Protein AF-A0A377K3W2-F1 (afdb_monomer_lite)

Organism: Escherichia coli (NCBI:txid562)

Sequence (191 aa):
MGRNILDWALRFDAFNKNVLGPTSKIALNAIRDGKPVAELENNGVTNGAAMRISPLGCLLPARDVDSFIDDVALASSPTHKSDLAVAGAVVIAWAISRAIDGESWSAIVDSLPSIARHAQQKRITTFSASLAARLEIALKIVRNADGTESASEQLYQVVGAGTSTIESVPCAIALVETGTNRPEPLRRPVR

Structure (mmCIF, N/CA/C/O backbone):
data_AF-A0A377K3W2-F1
#
_entry.id   AF-A0A377K3W2-F1
#
loop_
_atom_site.group_PDB
_atom_site.id
_atom_site.type_symbol
_atom_site.label_atom_id
_atom_site.label_alt_id
_atom_site.label_comp_id
_atom_site.label_asym_id
_atom_site.label_entity_id
_atom_site.label_seq_id
_atom_site.pdbx_PDB_ins_code
_atom_site.Cartn_x
_atom_site.Cartn_y
_atom_site.Cartn_z
_atom_site.occupancy
_atom_site.B_iso_or_equiv
_atom_site.auth_seq_id
_atom_site.auth_comp_id
_atom_site.auth_asym_id
_atom_site.auth_atom_id
_atom_site.pdbx_PDB_model_num
ATOM 1 N N . MET A 1 1 ? 2.020 -1.367 -18.726 1.00 73.62 1 MET A N 1
ATOM 2 C CA . MET A 1 1 ? 2.146 -0.284 -17.720 1.00 73.62 1 MET A CA 1
ATOM 3 C C . MET A 1 1 ? 3.425 0.548 -17.876 1.00 73.62 1 MET A C 1
ATOM 5 O O . MET A 1 1 ? 3.305 1.756 -18.005 1.00 73.62 1 MET A O 1
ATOM 9 N N . GLY A 1 2 ? 4.627 -0.047 -17.924 1.00 79.12 2 GLY A N 1
ATOM 10 C CA . GLY A 1 2 ? 5.898 0.705 -17.978 1.00 79.12 2 GLY A CA 1
ATOM 11 C C . GLY A 1 2 ? 6.033 1.739 -19.112 1.00 79.12 2 GLY A C 1
ATOM 12 O O . GLY A 1 2 ? 6.411 2.873 -18.840 1.00 79.12 2 GLY A O 1
ATOM 13 N N . ARG A 1 3 ? 5.653 1.389 -20.352 1.00 83.38 3 ARG A N 1
ATOM 14 C CA . ARG A 1 3 ? 5.674 2.323 -21.500 1.00 83.38 3 ARG A CA 1
ATOM 15 C C . ARG A 1 3 ? 4.768 3.541 -21.286 1.00 83.38 3 ARG A C 1
ATOM 17 O O . ARG A 1 3 ? 5.233 4.660 -21.411 1.00 83.38 3 ARG A O 1
ATOM 24 N N . ASN A 1 4 ? 3.537 3.333 -20.818 1.00 85.25 4 ASN A N 1
ATOM 25 C CA . ASN A 1 4 ? 2.611 4.436 -20.528 1.00 85.25 4 ASN A CA 1
ATOM 26 C C . ASN A 1 4 ? 3.149 5.387 -19.439 1.00 85.25 4 ASN A C 1
ATOM 28 O O . ASN A 1 4 ? 2.922 6.593 -19.512 1.00 85.25 4 ASN A O 1
ATOM 32 N N . ILE A 1 5 ? 3.868 4.861 -18.433 1.00 83.56 5 ILE A N 1
ATOM 33 C CA . ILE A 1 5 ? 4.522 5.692 -17.406 1.00 83.56 5 ILE A CA 1
ATOM 34 C C . ILE A 1 5 ? 5.668 6.502 -18.029 1.00 83.56 5 ILE A C 1
ATOM 36 O O . ILE A 1 5 ? 5.804 7.683 -17.717 1.00 83.56 5 ILE A O 1
ATOM 40 N N . LEU A 1 6 ? 6.463 5.900 -18.920 1.00 85.19 6 LEU A N 1
ATOM 41 C CA . LEU A 1 6 ? 7.525 6.600 -19.647 1.00 85.19 6 LEU A CA 1
ATOM 42 C C . LEU A 1 6 ? 6.954 7.713 -20.537 1.00 85.19 6 LEU A C 1
ATOM 44 O O . LEU A 1 6 ? 7.425 8.845 -20.463 1.00 85.19 6 LEU A O 1
ATOM 48 N N . ASP A 1 7 ? 5.899 7.430 -21.298 1.00 88.69 7 ASP A N 1
ATOM 49 C CA . ASP A 1 7 ? 5.250 8.408 -22.180 1.00 88.69 7 ASP A CA 1
ATOM 50 C C . ASP A 1 7 ? 4.670 9.592 -21.396 1.00 88.69 7 ASP A C 1
ATOM 52 O O . ASP A 1 7 ? 4.744 10.744 -21.827 1.00 88.69 7 ASP A O 1
ATOM 56 N N . TRP A 1 8 ? 4.088 9.339 -20.220 1.00 90.00 8 TRP A N 1
ATOM 57 C CA . TRP A 1 8 ? 3.686 10.408 -19.307 1.00 90.00 8 TRP A CA 1
ATOM 58 C C . TRP A 1 8 ? 4.895 11.197 -18.787 1.00 90.00 8 TRP A C 1
ATOM 60 O O . TRP A 1 8 ? 4.875 12.427 -18.832 1.00 90.00 8 TRP A O 1
ATOM 70 N N . ALA A 1 9 ? 5.954 10.514 -18.341 1.00 86.62 9 ALA A N 1
ATOM 71 C CA . ALA A 1 9 ? 7.136 11.154 -17.769 1.00 86.62 9 ALA A CA 1
ATOM 72 C C . ALA A 1 9 ? 7.853 12.070 -18.773 1.00 86.62 9 ALA A C 1
ATOM 74 O O . ALA A 1 9 ? 8.312 13.145 -18.389 1.00 86.62 9 ALA A O 1
ATOM 75 N N . LEU A 1 10 ? 7.909 11.671 -20.047 1.00 88.25 10 LEU A N 1
ATOM 76 C CA . LEU A 1 10 ? 8.461 12.479 -21.135 1.00 88.25 10 LEU A CA 1
ATOM 77 C C . LEU A 1 10 ? 7.582 13.701 -21.430 1.00 88.25 10 LEU A C 1
ATOM 79 O O . LEU A 1 10 ? 8.091 14.815 -21.480 1.00 88.25 10 LEU A O 1
ATOM 83 N N . ARG A 1 11 ? 6.259 13.523 -21.553 1.00 91.69 11 ARG A N 1
ATOM 84 C CA . ARG A 1 11 ? 5.327 14.639 -21.812 1.00 91.69 11 ARG A CA 1
ATOM 85 C C . ARG A 1 11 ? 5.277 15.661 -20.678 1.00 91.69 11 ARG A C 1
ATOM 87 O O . ARG A 1 11 ? 5.119 16.849 -20.934 1.00 91.69 11 ARG A O 1
ATOM 94 N N . PHE A 1 12 ? 5.373 15.207 -19.431 1.00 88.75 12 PHE A N 1
ATOM 95 C CA . PHE A 1 12 ? 5.311 16.077 -18.255 1.00 88.75 12 PHE A CA 1
ATOM 96 C C . PHE A 1 12 ? 6.664 16.713 -17.896 1.00 88.75 12 PHE A C 1
ATOM 98 O O . PHE A 1 12 ? 6.718 17.603 -17.041 1.00 88.75 12 PHE A O 1
ATOM 105 N N . ASP A 1 13 ? 7.746 16.266 -18.536 1.00 87.31 13 ASP A N 1
ATOM 106 C CA . ASP A 1 13 ? 9.126 16.580 -18.163 1.00 87.31 13 ASP A CA 1
ATOM 107 C C . ASP A 1 13 ? 9.443 16.205 -16.698 1.00 87.31 13 ASP A C 1
ATOM 109 O O . ASP A 1 13 ? 10.058 16.940 -15.920 1.00 87.31 13 ASP A O 1
ATOM 113 N N . ALA A 1 14 ? 8.962 15.029 -16.284 1.00 84.50 14 ALA A N 1
ATOM 114 C CA . ALA A 1 14 ? 9.038 14.557 -14.901 1.00 84.50 14 ALA A CA 1
ATOM 115 C C . ALA A 1 14 ? 10.482 14.287 -14.432 1.00 84.50 14 ALA A C 1
ATOM 117 O O . ALA A 1 14 ? 10.751 14.286 -13.226 1.00 84.50 14 ALA A O 1
ATOM 118 N N . PHE A 1 15 ? 11.411 14.058 -15.369 1.00 83.69 15 PHE A N 1
ATOM 119 C CA . PHE A 1 15 ? 12.826 13.823 -15.079 1.00 83.69 15 PHE A CA 1
ATOM 120 C C . PHE A 1 15 ? 13.523 15.089 -14.574 1.00 83.69 15 PHE A C 1
ATOM 122 O O . PHE A 1 15 ? 14.161 15.035 -13.519 1.00 83.69 15 PHE A O 1
ATOM 129 N N . ASN A 1 16 ? 13.356 16.212 -15.278 1.00 82.56 16 ASN A N 1
ATOM 130 C CA . ASN A 1 16 ? 13.990 17.486 -14.930 1.00 82.56 16 ASN A CA 1
ATOM 131 C C . ASN A 1 16 ? 13.319 18.149 -13.725 1.00 82.56 16 ASN A C 1
ATOM 133 O O . ASN A 1 16 ? 13.991 18.733 -12.879 1.00 82.56 16 ASN A O 1
ATOM 137 N N . LYS A 1 17 ? 11.999 17.983 -13.584 1.00 84.12 17 LYS A N 1
ATOM 138 C CA . LYS A 1 17 ? 11.230 18.504 -12.441 1.00 84.12 17 LYS A CA 1
ATOM 139 C C . LYS A 1 17 ? 11.421 17.715 -11.140 1.00 84.12 17 LYS A C 1
ATOM 141 O O . LYS A 1 17 ? 10.769 18.024 -10.150 1.00 84.12 17 LYS A O 1
ATOM 146 N N . ASN A 1 18 ? 12.270 16.681 -11.130 1.00 78.31 18 ASN A N 1
ATOM 147 C CA . ASN A 1 18 ? 12.539 15.828 -9.964 1.00 78.31 18 ASN A CA 1
ATOM 148 C C . ASN A 1 18 ? 11.287 15.217 -9.304 1.00 78.31 18 ASN A C 1
ATOM 150 O O . ASN A 1 18 ? 11.293 14.897 -8.121 1.00 78.31 18 ASN A O 1
ATOM 154 N N . VAL A 1 19 ? 10.235 14.984 -10.091 1.00 79.94 19 VAL A N 1
ATOM 155 C CA . VAL A 1 19 ? 8.989 14.343 -9.631 1.00 79.94 19 VAL A CA 1
ATOM 156 C C . VAL A 1 19 ? 9.198 12.846 -9.399 1.00 79.94 19 VAL A C 1
ATOM 158 O O . VAL A 1 19 ? 8.539 12.218 -8.575 1.00 79.94 19 VAL A O 1
ATOM 161 N N . LEU A 1 20 ? 10.124 12.253 -10.152 1.00 79.06 20 LEU A N 1
ATOM 162 C CA . LEU A 1 20 ? 10.444 10.837 -10.072 1.00 79.06 20 LEU A CA 1
ATOM 163 C C . LEU A 1 20 ? 11.489 10.582 -8.984 1.00 79.06 20 LEU A C 1
ATOM 165 O O . LEU A 1 20 ? 12.601 11.110 -9.047 1.00 79.06 20 LEU A O 1
ATOM 169 N N . GLY A 1 21 ? 11.169 9.692 -8.044 1.00 78.50 21 GLY A N 1
ATOM 170 C CA . GLY A 1 21 ? 12.162 9.151 -7.118 1.00 78.50 21 GLY A CA 1
ATOM 171 C C . GLY A 1 21 ? 13.276 8.369 -7.843 1.00 78.50 21 GLY A C 1
ATOM 172 O O . GLY A 1 21 ? 13.081 7.941 -8.988 1.00 78.50 21 GLY A O 1
ATOM 173 N N . PRO A 1 22 ? 14.432 8.136 -7.190 1.00 75.56 22 PRO A N 1
ATOM 174 C CA . PRO A 1 22 ? 15.598 7.485 -7.798 1.00 75.56 22 PRO A CA 1
ATOM 175 C C . PRO A 1 22 ? 15.278 6.149 -8.484 1.00 75.56 22 PRO A C 1
ATOM 177 O O . PRO A 1 22 ? 15.633 5.948 -9.644 1.00 75.56 22 PRO A O 1
ATOM 180 N N . THR A 1 23 ? 14.516 5.278 -7.815 1.00 72.94 23 THR A N 1
ATOM 181 C CA . THR A 1 23 ? 14.110 3.965 -8.345 1.00 72.94 23 THR A CA 1
ATOM 182 C C . THR A 1 23 ? 13.279 4.092 -9.621 1.00 72.94 23 THR A C 1
ATOM 184 O O . THR A 1 23 ? 13.527 3.399 -10.606 1.00 72.94 23 THR A O 1
ATOM 187 N N . SER A 1 24 ? 12.321 5.023 -9.647 1.00 77.31 24 SER A N 1
ATOM 188 C CA . SER A 1 24 ? 11.486 5.269 -10.826 1.00 77.31 24 SER A CA 1
ATOM 189 C C . SER A 1 24 ? 12.304 5.822 -11.994 1.00 77.31 24 SER A C 1
ATOM 191 O O . SER A 1 24 ? 12.067 5.427 -13.132 1.00 77.31 24 SER A O 1
ATOM 193 N N . LYS A 1 25 ? 13.291 6.692 -11.736 1.00 82.19 25 LYS A N 1
ATOM 194 C CA . LYS A 1 25 ? 14.188 7.208 -12.786 1.00 82.19 25 LYS A CA 1
ATOM 195 C C . LYS A 1 25 ? 15.017 6.088 -13.419 1.00 82.19 25 LYS A C 1
ATOM 197 O O . LYS A 1 25 ? 15.061 5.999 -14.644 1.00 82.19 25 LYS A O 1
ATOM 202 N N . ILE A 1 26 ? 15.628 5.223 -12.604 1.00 80.69 26 ILE A N 1
ATOM 203 C CA . ILE A 1 26 ? 16.417 4.072 -13.082 1.00 80.69 26 ILE A CA 1
ATOM 204 C C . ILE A 1 26 ? 15.542 3.150 -13.937 1.00 80.69 26 ILE A C 1
ATOM 206 O O . ILE A 1 26 ? 15.894 2.834 -15.074 1.00 80.69 26 ILE A O 1
ATOM 210 N N . ALA A 1 27 ? 14.367 2.788 -13.421 1.00 80.81 27 ALA A N 1
ATOM 211 C CA . ALA A 1 27 ? 13.415 1.929 -14.109 1.00 80.81 27 ALA A CA 1
ATOM 212 C C . ALA A 1 27 ? 12.976 2.488 -15.471 1.00 80.81 27 ALA A C 1
ATOM 214 O O . ALA A 1 27 ? 12.976 1.772 -16.472 1.00 80.81 27 ALA A O 1
ATOM 215 N N . LEU A 1 28 ? 12.609 3.770 -15.526 1.00 83.69 28 LEU A N 1
ATOM 216 C CA . LEU A 1 28 ? 12.110 4.393 -16.752 1.00 83.69 28 LEU A CA 1
ATOM 217 C C . LEU A 1 28 ? 13.212 4.609 -17.791 1.00 83.69 28 LEU A C 1
ATOM 219 O O . LEU A 1 28 ? 12.946 4.435 -18.978 1.00 83.69 28 LEU A O 1
ATOM 223 N N . ASN A 1 29 ? 14.442 4.910 -17.366 1.00 83.69 29 ASN A N 1
ATOM 224 C CA . ASN A 1 29 ? 15.592 4.939 -18.271 1.00 83.69 29 ASN A CA 1
ATOM 225 C C . ASN A 1 29 ? 15.846 3.555 -18.879 1.00 83.69 29 ASN A C 1
ATOM 227 O O . ASN A 1 29 ? 16.001 3.440 -20.086 1.00 83.69 29 ASN A O 1
ATOM 231 N N . ALA A 1 30 ? 15.793 2.488 -18.081 1.00 82.88 30 ALA A N 1
ATOM 232 C CA . ALA A 1 30 ? 16.005 1.143 -18.604 1.00 82.88 30 ALA A CA 1
ATOM 233 C C . ALA A 1 30 ? 14.912 0.705 -19.598 1.00 82.88 30 ALA A C 1
ATOM 235 O O . ALA A 1 30 ? 15.215 0.070 -20.606 1.00 82.88 30 ALA A O 1
ATOM 236 N N . ILE A 1 31 ? 13.653 1.092 -19.354 1.00 83.44 31 ILE A N 1
ATOM 237 C CA . ILE A 1 31 ? 12.548 0.879 -20.305 1.00 83.44 31 ILE A CA 1
ATOM 238 C C . ILE A 1 31 ? 12.778 1.674 -21.597 1.00 83.44 31 ILE A C 1
ATOM 240 O O . ILE A 1 31 ? 12.538 1.142 -22.681 1.00 83.44 31 ILE A O 1
ATOM 244 N N . ARG A 1 32 ? 13.244 2.927 -21.494 1.00 83.81 32 ARG A N 1
ATOM 245 C CA . ARG A 1 32 ? 13.599 3.764 -22.653 1.00 83.81 32 ARG A CA 1
ATOM 246 C C . ARG A 1 32 ? 14.698 3.116 -23.491 1.00 83.81 32 ARG A C 1
ATOM 248 O O . ARG A 1 32 ? 14.608 3.127 -24.712 1.00 83.81 32 ARG A O 1
ATOM 255 N N . ASP A 1 33 ? 15.677 2.506 -22.835 1.00 84.88 33 ASP A N 1
ATOM 256 C CA . ASP A 1 33 ? 16.816 1.851 -23.479 1.00 84.88 33 ASP A CA 1
ATOM 257 C C . ASP A 1 33 ? 16.472 0.432 -23.992 1.00 84.88 33 ASP A C 1
ATOM 259 O O . ASP A 1 33 ? 17.348 -0.312 -24.424 1.00 84.88 33 ASP A O 1
ATOM 263 N N . GLY A 1 34 ? 15.193 0.034 -23.943 1.00 81.94 34 GLY A N 1
ATOM 264 C CA . GLY A 1 34 ? 14.700 -1.233 -24.488 1.00 81.94 34 GLY A CA 1
ATOM 265 C C . GLY A 1 34 ? 14.984 -2.466 -23.628 1.00 81.94 34 GLY A C 1
ATOM 266 O O . GLY A 1 34 ? 14.717 -3.580 -24.079 1.00 81.94 34 GLY A O 1
ATOM 267 N N . LYS A 1 35 ? 15.483 -2.304 -22.394 1.00 82.38 35 LYS A N 1
ATOM 268 C CA . LYS A 1 35 ? 15.755 -3.442 -21.505 1.00 82.38 35 LYS A CA 1
ATOM 269 C C . LYS A 1 35 ? 14.452 -4.135 -21.088 1.00 82.38 35 LYS A C 1
ATOM 271 O O . LYS A 1 35 ? 13.504 -3.451 -20.677 1.00 82.38 35 LYS A O 1
ATOM 276 N N . PRO A 1 36 ? 14.384 -5.479 -21.135 1.00 79.00 36 PRO A N 1
ATOM 277 C CA . PRO A 1 36 ? 13.231 -6.213 -20.636 1.00 79.00 36 PRO A CA 1
ATOM 278 C C . PRO A 1 36 ? 12.960 -5.883 -19.167 1.00 79.00 36 PRO A C 1
ATOM 280 O O . PRO A 1 36 ? 13.852 -5.940 -18.324 1.00 79.00 36 PRO A O 1
ATOM 283 N N . VAL A 1 37 ? 11.697 -5.594 -18.830 1.00 73.50 37 VAL A N 1
ATOM 284 C CA . VAL A 1 37 ? 11.296 -5.299 -17.442 1.00 73.50 37 VAL A CA 1
ATOM 285 C C . VAL A 1 37 ? 11.703 -6.429 -16.502 1.00 73.50 37 VAL A C 1
ATOM 287 O O . VAL A 1 37 ? 12.083 -6.149 -15.370 1.00 73.50 37 VAL A O 1
ATOM 290 N N . ALA A 1 38 ? 11.664 -7.684 -16.959 1.00 73.88 38 ALA A N 1
ATOM 291 C CA . ALA A 1 38 ? 12.060 -8.857 -16.185 1.00 73.88 38 ALA A CA 1
ATOM 292 C C . ALA A 1 38 ? 13.492 -8.755 -15.625 1.00 73.88 38 ALA A C 1
ATOM 294 O O . ALA A 1 38 ? 13.699 -9.126 -14.472 1.00 73.88 38 ALA A O 1
ATOM 295 N N . GLU A 1 39 ? 14.417 -8.144 -16.368 1.00 76.25 39 GLU A N 1
ATOM 296 C CA . GLU A 1 39 ? 15.848 -8.046 -16.039 1.00 76.25 39 GLU A CA 1
ATOM 297 C C . GLU A 1 39 ? 16.190 -6.892 -15.083 1.00 76.25 39 GLU A C 1
ATOM 299 O O . GLU A 1 39 ? 17.315 -6.789 -14.606 1.00 76.25 39 GLU A O 1
ATOM 304 N N . LEU A 1 40 ? 15.236 -6.006 -14.780 1.00 73.81 40 LEU A N 1
ATOM 305 C CA . LEU A 1 40 ? 15.493 -4.864 -13.899 1.00 73.81 40 LEU A CA 1
ATOM 306 C C . LEU A 1 40 ? 15.479 -5.275 -12.422 1.00 73.81 40 LEU A C 1
ATOM 308 O O . LEU A 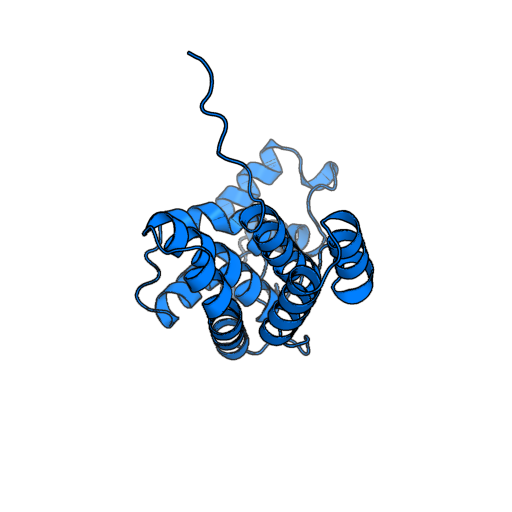1 40 ? 14.456 -5.759 -11.929 1.00 73.81 40 LEU A O 1
ATOM 312 N N . GLU A 1 41 ? 16.547 -4.998 -11.680 1.00 71.81 41 GLU A N 1
ATOM 313 C CA . GLU A 1 41 ? 16.613 -5.198 -10.223 1.00 71.81 41 GLU A CA 1
ATOM 314 C C . GLU A 1 41 ? 15.901 -4.071 -9.450 1.00 71.81 41 GLU A C 1
ATOM 316 O O . GLU A 1 41 ? 16.465 -3.363 -8.621 1.00 71.81 41 GLU A O 1
ATOM 321 N N . ASN A 1 42 ? 14.611 -3.880 -9.731 1.00 78.06 42 ASN A N 1
ATOM 322 C CA . ASN A 1 42 ? 13.801 -2.804 -9.159 1.00 78.06 42 ASN A CA 1
ATOM 323 C C . ASN A 1 42 ? 13.217 -3.169 -7.783 1.00 78.06 42 ASN A C 1
ATOM 325 O O . ASN A 1 42 ? 12.011 -3.060 -7.565 1.00 78.06 42 ASN A O 1
ATOM 329 N N . ASN A 1 43 ? 14.055 -3.578 -6.830 1.00 81.56 43 ASN A N 1
ATOM 330 C CA . ASN A 1 43 ? 13.636 -3.960 -5.471 1.00 81.56 43 ASN A CA 1
ATOM 331 C C . ASN A 1 43 ? 13.407 -2.756 -4.536 1.00 81.56 43 ASN A C 1
ATOM 333 O O . ASN A 1 43 ? 13.622 -2.839 -3.329 1.00 81.56 43 ASN A O 1
ATOM 337 N N . GLY A 1 44 ? 12.945 -1.623 -5.075 1.00 84.44 44 GLY A N 1
ATOM 338 C CA . GLY A 1 44 ? 12.569 -0.470 -4.258 1.00 84.44 44 GLY A CA 1
ATOM 339 C C . GLY A 1 44 ? 11.482 -0.841 -3.248 1.00 84.44 44 GLY A C 1
ATOM 340 O O . GLY A 1 44 ? 10.521 -1.522 -3.601 1.00 84.44 44 GLY A O 1
ATOM 341 N N . VAL A 1 45 ? 11.636 -0.391 -2.002 1.00 92.44 45 VAL A N 1
ATOM 342 C CA . VAL A 1 45 ? 10.700 -0.647 -0.884 1.00 92.44 45 VAL A CA 1
ATOM 343 C C . VAL A 1 45 ? 9.732 0.513 -0.625 1.00 92.44 45 VAL A C 1
ATOM 345 O O . VAL A 1 45 ? 8.878 0.451 0.258 1.00 92.44 45 VAL A O 1
ATOM 348 N N . THR A 1 46 ? 9.848 1.587 -1.403 1.00 93.81 46 THR A N 1
ATOM 349 C CA . THR A 1 46 ? 8.978 2.763 -1.328 1.00 93.81 46 THR A CA 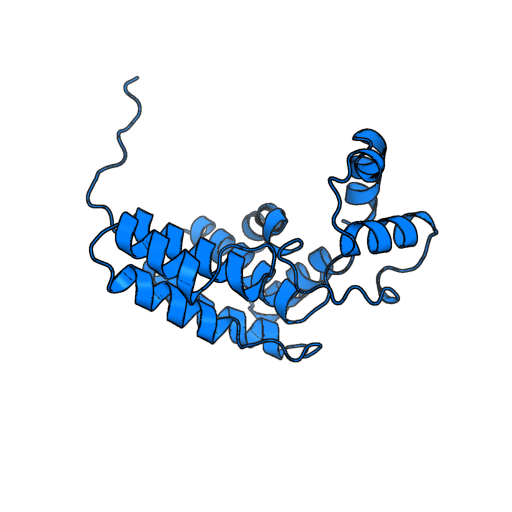1
ATOM 350 C C . THR A 1 46 ? 7.576 2.482 -1.865 1.00 93.81 46 THR A C 1
ATOM 352 O O . THR A 1 46 ? 7.360 1.551 -2.637 1.00 93.81 46 THR A O 1
ATOM 355 N N . ASN A 1 47 ? 6.618 3.324 -1.494 1.00 95.25 47 ASN A N 1
ATOM 356 C CA . ASN A 1 47 ? 5.188 3.159 -1.761 1.00 95.25 47 ASN A CA 1
ATOM 357 C C . ASN A 1 47 ? 4.751 3.450 -3.208 1.00 95.25 47 ASN A C 1
ATOM 359 O O . ASN A 1 47 ? 3.557 3.542 -3.492 1.00 95.25 47 ASN A O 1
ATOM 363 N N . GLY A 1 48 ? 5.697 3.561 -4.146 1.00 92.50 48 GLY A N 1
ATOM 364 C CA . GLY A 1 48 ? 5.421 3.950 -5.528 1.00 92.50 48 GLY A CA 1
ATOM 365 C C . GLY A 1 48 ? 4.545 2.957 -6.299 1.00 92.50 48 GLY A C 1
ATOM 366 O O . GLY A 1 48 ? 3.910 3.343 -7.281 1.00 92.50 48 GLY A O 1
ATOM 367 N N . ALA A 1 49 ? 4.493 1.693 -5.865 1.00 94.75 49 ALA A N 1
ATOM 368 C CA . ALA A 1 49 ? 3.514 0.720 -6.346 1.00 94.75 49 ALA A CA 1
ATOM 369 C C . ALA A 1 49 ? 2.118 0.993 -5.765 1.00 94.75 49 ALA A C 1
ATOM 371 O O . ALA A 1 49 ? 1.162 1.168 -6.520 1.00 94.75 49 ALA A O 1
ATOM 372 N N . ALA A 1 50 ? 2.016 1.097 -4.437 1.00 97.56 50 ALA A N 1
ATOM 373 C CA . ALA A 1 50 ? 0.758 1.297 -3.723 1.00 97.56 50 ALA A CA 1
ATOM 374 C C . ALA A 1 50 ? 0.040 2.596 -4.125 1.00 97.56 50 ALA A C 1
ATOM 376 O O . ALA A 1 50 ? -1.165 2.581 -4.364 1.00 97.56 50 ALA A O 1
ATOM 377 N N . MET A 1 51 ? 0.772 3.701 -4.305 1.00 95.50 51 MET A N 1
ATOM 378 C CA . MET A 1 51 ? 0.184 5.016 -4.611 1.00 95.50 51 MET A CA 1
ATOM 379 C C . MET A 1 51 ? -0.552 5.099 -5.961 1.00 95.50 51 MET A C 1
ATOM 381 O O . MET A 1 51 ? -1.229 6.085 -6.233 1.00 95.50 51 MET A O 1
ATOM 385 N N . ARG A 1 52 ? -0.402 4.095 -6.835 1.00 95.12 52 ARG A N 1
ATOM 386 C CA . ARG A 1 52 ? -0.987 4.078 -8.188 1.00 95.12 52 ARG A CA 1
ATOM 387 C C . ARG A 1 52 ? -1.798 2.821 -8.497 1.00 95.12 52 ARG A C 1
ATOM 389 O O . ARG A 1 52 ? -2.161 2.611 -9.652 1.00 95.12 52 ARG A O 1
ATOM 396 N N . ILE A 1 53 ? -2.023 1.959 -7.506 1.00 97.62 53 ILE A N 1
ATOM 397 C CA . ILE A 1 53 ? -2.634 0.642 -7.724 1.00 97.62 53 ILE A CA 1
ATOM 398 C C . ILE A 1 53 ? -4.167 0.676 -7.720 1.00 97.62 53 ILE A C 1
ATOM 400 O O . ILE A 1 53 ? -4.799 -0.296 -8.125 1.00 97.62 53 ILE A O 1
ATOM 404 N N . SER A 1 54 ? -4.778 1.793 -7.314 1.00 97.06 54 SER A N 1
ATOM 405 C CA . SER A 1 54 ? -6.235 1.901 -7.193 1.00 97.06 54 SER A CA 1
ATOM 406 C C . SER A 1 54 ? -7.023 1.488 -8.444 1.00 97.06 54 SER A C 1
ATOM 408 O O . SER A 1 54 ? -8.014 0.783 -8.264 1.00 97.06 54 SER A O 1
ATOM 410 N N . PRO A 1 55 ? -6.602 1.774 -9.700 1.00 96.94 55 PRO A N 1
ATOM 411 C CA . PRO A 1 55 ? -7.352 1.316 -10.871 1.00 96.94 55 PRO A CA 1
ATOM 412 C C . PRO A 1 55 ? -7.413 -0.210 -10.999 1.00 96.94 55 PRO A C 1
ATOM 414 O O . PRO A 1 55 ? -8.400 -0.735 -11.502 1.00 96.94 55 PRO A O 1
ATOM 417 N N . LEU A 1 56 ? -6.380 -0.927 -10.538 1.00 95.94 56 LEU A N 1
ATOM 418 C CA . LEU A 1 56 ? -6.394 -2.390 -10.508 1.00 95.94 56 LEU A CA 1
ATOM 419 C C . LEU A 1 56 ? -7.356 -2.907 -9.443 1.00 95.94 56 LEU A C 1
ATOM 421 O O . LEU A 1 56 ? -8.103 -3.832 -9.728 1.00 95.94 56 LEU A O 1
ATOM 425 N N . GLY A 1 57 ? -7.392 -2.278 -8.265 1.00 97.06 57 GLY A N 1
ATOM 426 C CA . GLY A 1 57 ? -8.403 -2.585 -7.250 1.00 97.06 57 GLY A CA 1
ATOM 427 C C . GLY A 1 57 ? -9.829 -2.409 -7.777 1.00 97.06 57 GLY A C 1
ATOM 428 O O . GLY A 1 57 ? -10.706 -3.185 -7.426 1.00 97.06 57 GLY A O 1
ATOM 429 N N . CYS A 1 58 ? -10.052 -1.447 -8.680 1.00 97.06 58 CYS A N 1
ATOM 430 C CA . CYS A 1 58 ? -11.356 -1.255 -9.311 1.00 97.06 58 CYS A CA 1
ATOM 431 C C . CYS A 1 58 ? -11.727 -2.293 -10.373 1.00 97.06 58 CYS A C 1
ATOM 433 O O . CYS A 1 58 ? -12.910 -2.491 -10.639 1.00 97.06 58 CYS A O 1
ATOM 435 N N . LEU A 1 59 ? -10.735 -2.895 -11.026 1.00 95.75 59 LEU A N 1
ATOM 436 C CA . LEU A 1 59 ? -10.942 -3.777 -12.174 1.00 95.75 59 LEU A CA 1
ATOM 437 C C . LEU A 1 59 ? -10.884 -5.259 -11.795 1.00 95.75 59 LEU A C 1
ATOM 439 O O . LEU A 1 59 ? -11.604 -6.071 -12.374 1.00 95.75 59 LEU A O 1
ATOM 443 N N . LEU A 1 60 ? -9.989 -5.618 -10.876 1.00 92.88 60 LEU A N 1
ATOM 444 C CA . LEU A 1 60 ? -9.681 -7.002 -10.548 1.00 92.88 60 LEU A CA 1
ATOM 445 C C . LEU A 1 60 ? -10.618 -7.511 -9.446 1.00 92.88 60 LEU A C 1
ATOM 447 O O . LEU A 1 60 ? -10.663 -6.919 -8.364 1.00 92.88 60 LEU A O 1
ATOM 451 N N . PRO A 1 61 ? -11.332 -8.628 -9.666 1.00 90.25 61 PRO A N 1
ATOM 452 C CA . PRO A 1 61 ? -12.110 -9.261 -8.615 1.00 90.25 61 PRO A CA 1
ATOM 453 C C . PRO A 1 61 ? -11.177 -10.020 -7.661 1.00 90.25 61 PRO A C 1
ATOM 455 O O . PRO A 1 61 ? -10.512 -10.976 -8.060 1.00 90.25 61 PRO A O 1
ATOM 458 N N . ALA A 1 62 ? -11.168 -9.661 -6.379 1.00 90.25 62 ALA A N 1
ATOM 459 C CA . ALA A 1 62 ? -10.365 -10.319 -5.341 1.00 90.25 62 ALA A CA 1
ATOM 460 C C . ALA A 1 62 ? -10.941 -11.690 -4.896 1.00 90.25 62 ALA A C 1
ATOM 462 O O . ALA A 1 62 ? -11.169 -11.948 -3.718 1.00 90.25 62 ALA A O 1
ATOM 463 N N . ARG A 1 63 ? -11.259 -12.587 -5.838 1.00 89.75 63 ARG A N 1
ATOM 464 C CA . ARG A 1 63 ? -11.843 -13.918 -5.544 1.00 89.75 63 ARG A CA 1
ATOM 465 C C . ARG A 1 63 ? -10.790 -14.978 -5.235 1.00 89.75 63 ARG A C 1
ATOM 467 O O . ARG A 1 63 ? -11.004 -15.798 -4.352 1.00 89.75 63 ARG A O 1
ATOM 474 N N . ASP A 1 64 ? -9.681 -14.941 -5.966 1.00 95.06 64 ASP A N 1
ATOM 475 C CA . ASP A 1 64 ? -8.533 -15.822 -5.779 1.00 95.06 64 ASP A CA 1
ATOM 476 C C . ASP A 1 64 ? -7.338 -14.987 -5.315 1.00 95.06 64 ASP A C 1
ATOM 478 O O . ASP A 1 64 ? -6.903 -14.072 -6.016 1.00 95.06 64 ASP A O 1
ATOM 482 N N . VAL A 1 65 ? -6.847 -15.267 -4.106 1.00 96.06 65 VAL A N 1
ATOM 483 C CA . VAL A 1 65 ? -5.795 -14.465 -3.463 1.00 96.06 65 VAL A CA 1
ATOM 484 C C . VAL A 1 65 ? -4.504 -14.516 -4.276 1.00 96.06 65 VAL A C 1
ATOM 486 O O . VAL A 1 65 ? -3.870 -13.484 -4.493 1.00 96.06 65 VAL A O 1
ATOM 489 N N . ASP A 1 66 ? -4.126 -15.700 -4.756 1.00 97.19 66 ASP A N 1
ATOM 490 C CA . ASP A 1 66 ? -2.854 -15.897 -5.440 1.00 97.19 66 ASP A CA 1
ATOM 491 C C . ASP A 1 66 ? -2.804 -15.200 -6.798 1.00 97.19 66 ASP A C 1
ATOM 493 O O . ASP A 1 66 ? -1.850 -14.458 -7.050 1.00 97.19 66 ASP A O 1
ATOM 497 N N . SER A 1 67 ? -3.840 -15.370 -7.620 1.00 96.94 67 SER A N 1
ATOM 498 C CA . SER A 1 67 ? -3.951 -14.714 -8.927 1.00 96.94 67 SER A CA 1
ATOM 499 C C . SER A 1 67 ? -4.022 -13.194 -8.781 1.00 96.94 67 SER A C 1
ATOM 501 O O . SER A 1 67 ? -3.358 -12.469 -9.518 1.00 96.94 67 SER A O 1
ATOM 503 N N . PHE A 1 68 ? -4.757 -12.695 -7.780 1.00 97.94 68 PHE A N 1
ATOM 504 C CA . PHE A 1 68 ? -4.840 -11.259 -7.505 1.00 97.94 68 PHE A CA 1
ATOM 505 C C . PHE A 1 68 ? -3.468 -10.664 -7.155 1.00 97.94 68 PHE A C 1
ATOM 507 O O . PHE A 1 68 ? -3.103 -9.589 -7.638 1.00 97.94 68 PHE A O 1
ATOM 514 N N . ILE A 1 69 ? -2.685 -11.369 -6.331 1.00 98.19 69 ILE A N 1
ATOM 515 C CA . ILE A 1 69 ? -1.318 -10.956 -5.995 1.00 98.19 69 ILE A CA 1
ATOM 516 C C . ILE A 1 69 ? -0.432 -10.952 -7.241 1.00 98.19 69 ILE A C 1
ATOM 518 O O . ILE A 1 69 ? 0.332 -10.003 -7.426 1.00 98.19 69 ILE A O 1
ATOM 522 N N . ASP A 1 70 ? -0.543 -11.966 -8.098 1.00 97.06 70 ASP A N 1
ATOM 523 C CA . ASP A 1 70 ? 0.269 -12.077 -9.313 1.00 97.06 70 ASP A CA 1
ATOM 524 C C . ASP A 1 70 ? -0.027 -10.939 -10.304 1.00 97.06 70 ASP A C 1
ATOM 526 O O . ASP A 1 70 ? 0.905 -10.323 -10.833 1.00 97.06 70 ASP A O 1
ATOM 530 N N . ASP A 1 71 ? -1.297 -10.563 -10.472 1.00 97.19 71 ASP A N 1
ATOM 531 C CA . ASP A 1 71 ? -1.703 -9.433 -11.315 1.00 97.19 71 ASP A CA 1
ATOM 532 C C . ASP A 1 71 ? -1.183 -8.087 -10.778 1.00 97.19 71 ASP A C 1
ATOM 534 O O . ASP A 1 71 ? -0.638 -7.258 -11.524 1.00 97.19 71 ASP A O 1
ATOM 538 N N . VAL A 1 72 ? -1.288 -7.863 -9.463 1.00 97.50 72 VAL A N 1
ATOM 539 C CA . VAL A 1 72 ? -0.756 -6.656 -8.808 1.00 97.50 72 VAL A CA 1
ATOM 540 C C . VAL A 1 72 ? 0.773 -6.607 -8.890 1.00 97.50 72 VAL A C 1
ATOM 542 O O . VAL A 1 72 ? 1.351 -5.541 -9.155 1.00 97.50 72 VAL A O 1
ATOM 545 N N . ALA A 1 73 ? 1.448 -7.743 -8.706 1.00 96.19 73 ALA A N 1
ATOM 546 C CA . ALA A 1 73 ? 2.896 -7.860 -8.839 1.00 96.19 73 ALA A CA 1
ATOM 547 C C . ALA A 1 73 ? 3.344 -7.546 -10.272 1.00 96.19 73 ALA A C 1
ATOM 549 O O . ALA A 1 73 ? 4.282 -6.765 -10.471 1.00 96.19 73 ALA A O 1
ATOM 550 N N . LEU A 1 74 ? 2.638 -8.073 -11.277 1.00 93.94 74 LEU A N 1
ATOM 551 C CA . LEU A 1 74 ? 2.912 -7.813 -12.688 1.00 93.94 74 LEU A CA 1
ATOM 552 C C . LEU A 1 74 ? 2.808 -6.318 -13.014 1.00 93.94 74 LEU A C 1
ATOM 554 O O . LEU A 1 74 ? 3.717 -5.756 -13.635 1.00 93.94 74 LEU A O 1
ATOM 558 N N . ALA A 1 75 ? 1.757 -5.646 -12.542 1.00 93.19 75 ALA A N 1
ATOM 559 C CA . ALA A 1 75 ? 1.575 -4.206 -12.735 1.00 93.19 75 ALA A CA 1
ATOM 560 C C . ALA A 1 75 ? 2.628 -3.352 -12.001 1.00 93.19 75 ALA A C 1
ATOM 562 O O . ALA A 1 75 ? 3.048 -2.297 -12.493 1.00 93.19 75 ALA A O 1
ATOM 563 N N . SER A 1 76 ? 3.100 -3.814 -10.844 1.00 92.69 76 SER A N 1
ATOM 564 C CA . SER A 1 76 ? 4.107 -3.122 -10.026 1.00 92.69 76 SER A CA 1
ATOM 565 C C . SER A 1 76 ? 5.536 -3.300 -10.558 1.00 92.69 76 SER A C 1
ATOM 567 O O . SER A 1 76 ? 6.361 -2.374 -10.469 1.00 92.69 76 SER A O 1
ATOM 569 N N . SER A 1 77 ? 5.792 -4.442 -11.208 1.00 88.75 77 SER A N 1
ATOM 570 C CA . SER A 1 77 ? 7.108 -4.917 -11.650 1.00 88.75 77 SER A CA 1
ATOM 571 C C . SER A 1 77 ? 7.966 -3.941 -12.467 1.00 88.75 77 SER A C 1
ATOM 573 O O . SER A 1 77 ? 9.191 -3.999 -12.321 1.00 88.75 77 SER A O 1
ATOM 575 N N . PRO A 1 78 ? 7.418 -2.997 -13.269 1.00 85.00 78 PRO A N 1
ATOM 576 C CA . PRO A 1 78 ? 8.252 -2.043 -13.987 1.00 85.00 78 PRO A CA 1
ATOM 577 C C . PRO A 1 78 ? 9.082 -1.150 -13.073 1.00 85.00 78 PRO A C 1
ATOM 579 O O . PRO A 1 78 ? 10.134 -0.708 -13.501 1.0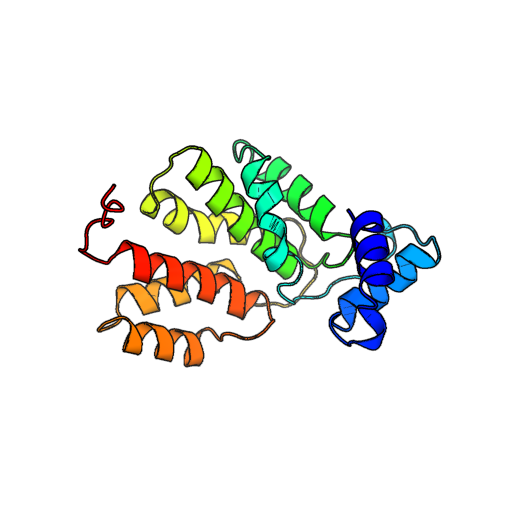0 85.00 78 PRO A O 1
ATOM 582 N N . THR A 1 79 ? 8.649 -0.882 -11.837 1.00 84.12 79 THR A N 1
ATOM 583 C CA . THR A 1 79 ? 9.342 0.070 -10.944 1.00 84.12 79 THR A CA 1
ATOM 584 C C . THR A 1 79 ? 9.576 -0.441 -9.527 1.00 84.12 79 THR A C 1
ATOM 586 O O . THR A 1 79 ? 10.426 0.101 -8.837 1.00 84.12 79 THR A O 1
ATOM 589 N N . HIS A 1 80 ? 8.786 -1.414 -9.071 1.00 91.06 80 HIS A N 1
ATOM 590 C CA . HIS A 1 80 ? 8.779 -1.889 -7.689 1.00 91.06 80 HIS A CA 1
ATOM 591 C C . HIS A 1 80 ? 8.471 -3.391 -7.698 1.00 91.06 80 HIS A C 1
ATOM 593 O O . HIS A 1 80 ? 7.347 -3.797 -7.987 1.00 91.06 80 HIS A O 1
ATOM 599 N N . LYS A 1 81 ? 9.493 -4.204 -7.435 1.00 91.62 81 LYS A N 1
ATOM 600 C CA . LYS A 1 81 ? 9.451 -5.673 -7.443 1.00 91.62 81 LYS A CA 1
ATOM 601 C C . LYS A 1 81 ? 9.659 -6.302 -6.068 1.00 91.62 81 LYS A C 1
ATOM 603 O O . LYS A 1 81 ? 9.522 -7.516 -5.960 1.00 91.62 81 LYS A O 1
ATOM 608 N N . SER A 1 82 ? 10.016 -5.504 -5.06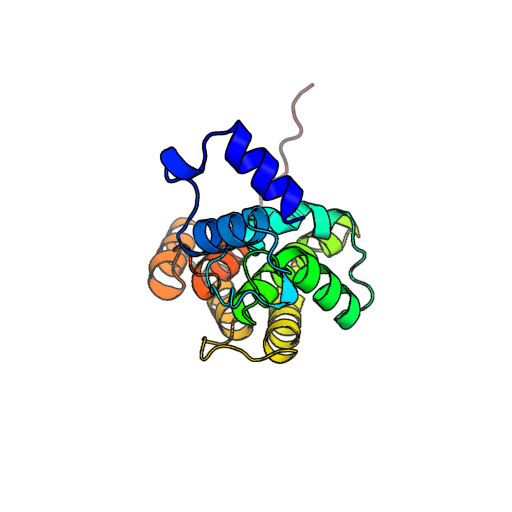0 1.00 94.81 82 SER A N 1
ATOM 609 C CA . SER A 1 82 ? 10.246 -6.034 -3.719 1.00 94.81 82 SER A CA 1
ATOM 610 C C . SER A 1 82 ? 8.964 -6.630 -3.139 1.00 94.81 82 SER A C 1
ATOM 612 O O . SER A 1 82 ? 7.875 -6.094 -3.362 1.00 94.81 82 SER A O 1
ATOM 614 N N . ASP A 1 83 ? 9.113 -7.702 -2.361 1.00 96.75 83 ASP A N 1
ATOM 615 C CA . ASP A 1 83 ? 8.068 -8.279 -1.503 1.00 96.75 83 ASP A CA 1
ATOM 616 C C . ASP A 1 83 ? 7.237 -7.209 -0.798 1.00 96.75 83 ASP A C 1
ATOM 618 O O . ASP A 1 83 ? 6.013 -7.220 -0.869 1.00 96.75 83 ASP A O 1
ATOM 622 N N . LEU A 1 84 ? 7.902 -6.258 -0.146 1.00 97.81 84 LEU A N 1
ATOM 623 C CA . LEU A 1 84 ? 7.266 -5.221 0.640 1.00 97.81 84 LEU A CA 1
ATOM 624 C C . LEU A 1 84 ? 6.433 -4.285 -0.240 1.00 97.81 84 LEU A C 1
ATOM 626 O O . LEU A 1 84 ? 5.284 -4.002 0.096 1.00 97.81 84 LEU A O 1
ATOM 630 N N . ALA A 1 85 ? 6.990 -3.796 -1.352 1.00 96.88 85 ALA A N 1
ATOM 631 C CA . ALA A 1 85 ? 6.272 -2.864 -2.220 1.00 96.88 85 ALA A CA 1
ATOM 632 C C . ALA A 1 85 ? 5.074 -3.532 -2.908 1.00 96.88 85 ALA A C 1
ATOM 634 O O . ALA A 1 85 ? 4.017 -2.909 -3.031 1.00 96.88 85 ALA A O 1
ATOM 635 N N . VAL A 1 86 ? 5.219 -4.797 -3.318 1.00 98.00 86 VAL A N 1
ATOM 636 C CA . VAL A 1 86 ? 4.115 -5.592 -3.874 1.00 98.00 86 VAL A CA 1
ATOM 637 C C . VAL A 1 86 ? 3.056 -5.843 -2.805 1.00 98.00 86 VAL A C 1
ATOM 639 O O . VAL A 1 86 ? 1.890 -5.560 -3.056 1.00 98.00 86 VAL A O 1
ATOM 642 N N . ALA A 1 87 ? 3.434 -6.276 -1.601 1.00 98.50 87 ALA A N 1
ATOM 643 C CA . ALA A 1 87 ? 2.488 -6.504 -0.510 1.00 98.50 87 ALA A CA 1
ATOM 644 C C . ALA A 1 87 ? 1.700 -5.236 -0.152 1.00 98.50 87 ALA A C 1
ATOM 646 O O . ALA A 1 87 ? 0.483 -5.290 0.004 1.00 98.50 87 ALA A O 1
ATOM 647 N N . GLY A 1 88 ? 2.359 -4.074 -0.105 1.00 98.62 88 GLY A N 1
ATOM 648 C CA . GLY A 1 88 ? 1.677 -2.798 0.108 1.00 98.62 88 GLY A CA 1
ATOM 649 C C . GLY A 1 88 ? 0.698 -2.443 -1.009 1.00 98.62 88 GLY A C 1
ATOM 650 O O . GLY A 1 88 ? -0.406 -1.978 -0.736 1.00 98.62 88 GLY A O 1
ATOM 651 N N . ALA A 1 89 ? 1.065 -2.696 -2.268 1.00 98.50 89 ALA A N 1
ATOM 652 C CA . ALA A 1 89 ? 0.158 -2.499 -3.395 1.00 98.50 89 ALA A CA 1
ATOM 653 C C . ALA A 1 89 ? -1.038 -3.462 -3.350 1.00 98.50 89 ALA A C 1
ATOM 655 O O . ALA A 1 89 ? -2.165 -3.042 -3.610 1.00 98.50 89 ALA A O 1
ATOM 656 N N . VAL A 1 90 ? -0.817 -4.720 -2.961 1.00 98.75 90 VAL A N 1
ATOM 657 C CA . VAL A 1 90 ? -1.882 -5.713 -2.784 1.00 98.75 90 VAL A CA 1
ATOM 658 C C . VAL A 1 90 ? -2.851 -5.266 -1.699 1.00 98.75 90 VAL A C 1
ATOM 660 O O . VAL A 1 90 ? -4.047 -5.293 -1.946 1.00 98.75 90 VAL A O 1
ATOM 663 N N . VAL A 1 91 ? -2.371 -4.796 -0.543 1.00 98.75 91 VAL A N 1
ATOM 664 C CA . VAL A 1 91 ? -3.232 -4.308 0.553 1.00 98.75 91 VAL A CA 1
ATOM 665 C C . VAL A 1 91 ? -4.197 -3.226 0.065 1.00 98.75 91 VAL A C 1
ATOM 667 O O . VAL A 1 91 ? -5.400 -3.323 0.299 1.00 98.75 91 VAL A O 1
ATOM 670 N N . ILE A 1 92 ? -3.689 -2.221 -0.655 1.00 98.69 92 ILE A N 1
ATOM 671 C CA . ILE A 1 92 ? -4.518 -1.124 -1.171 1.00 98.69 92 ILE A CA 1
ATOM 672 C C . ILE A 1 92 ? -5.488 -1.617 -2.253 1.00 98.69 92 ILE A C 1
ATOM 674 O O . ILE A 1 92 ? -6.674 -1.296 -2.209 1.00 98.69 92 ILE A O 1
ATOM 678 N N . ALA A 1 93 ? -5.008 -2.404 -3.219 1.00 98.56 93 ALA A N 1
ATOM 679 C CA . ALA A 1 93 ? -5.850 -2.921 -4.296 1.00 98.56 93 ALA A CA 1
ATOM 680 C C . ALA A 1 93 ? -6.953 -3.848 -3.766 1.00 98.56 93 ALA A C 1
ATOM 682 O O . ALA A 1 93 ? -8.095 -3.751 -4.209 1.00 98.56 93 ALA A O 1
ATOM 683 N N . TRP A 1 94 ? -6.620 -4.711 -2.805 1.00 98.56 94 TRP A N 1
ATOM 684 C CA . TRP A 1 94 ? -7.549 -5.634 -2.161 1.00 98.56 94 TRP A CA 1
ATOM 685 C C . TRP A 1 94 ? -8.649 -4.875 -1.425 1.00 98.56 94 TRP A C 1
ATOM 687 O O . TRP A 1 94 ? -9.827 -5.135 -1.660 1.00 98.56 94 TRP A O 1
ATOM 697 N N . ALA A 1 95 ? -8.277 -3.884 -0.607 1.00 98.38 95 ALA A N 1
ATOM 698 C CA . ALA A 1 95 ? -9.240 -3.054 0.112 1.00 98.38 95 ALA A CA 1
ATOM 699 C C . ALA A 1 95 ? -10.238 -2.371 -0.838 1.00 98.38 95 ALA A C 1
ATOM 701 O O . ALA A 1 95 ? -11.440 -2.373 -0.583 1.00 98.38 95 ALA A O 1
ATOM 702 N N . ILE A 1 96 ? -9.752 -1.836 -1.962 1.00 98.44 96 ILE A N 1
ATOM 703 C CA . ILE A 1 96 ? -10.594 -1.184 -2.977 1.00 98.44 96 ILE A CA 1
ATOM 704 C C . ILE A 1 96 ? -11.505 -2.196 -3.683 1.00 98.44 96 ILE A C 1
ATOM 706 O O . ILE A 1 96 ? -12.695 -1.930 -3.835 1.00 98.44 96 ILE A O 1
ATOM 710 N N . SER A 1 97 ? -10.971 -3.353 -4.081 1.00 98.31 97 SER A N 1
ATOM 711 C CA . SER A 1 97 ? -11.737 -4.415 -4.750 1.00 98.31 97 SER A CA 1
ATOM 712 C C . SER A 1 97 ? -12.895 -4.898 -3.879 1.00 98.31 97 SER A C 1
ATOM 714 O O . SER A 1 97 ? -14.042 -4.947 -4.318 1.00 98.31 97 SER A O 1
ATOM 716 N N . ARG A 1 98 ? -12.627 -5.157 -2.596 1.00 97.88 98 ARG A N 1
ATOM 717 C CA . ARG A 1 98 ? -13.652 -5.546 -1.622 1.00 97.88 98 ARG A CA 1
ATOM 718 C C . ARG A 1 98 ? -14.683 -4.459 -1.351 1.00 97.88 98 ARG A C 1
ATOM 720 O O . ARG A 1 98 ? -15.871 -4.761 -1.274 1.00 97.88 98 ARG A O 1
ATOM 727 N N . ALA A 1 99 ? -14.259 -3.199 -1.274 1.00 96.56 99 ALA A N 1
ATOM 728 C CA . ALA A 1 99 ? -15.187 -2.082 -1.125 1.00 96.56 99 ALA A CA 1
ATOM 729 C C . ALA A 1 99 ? -16.133 -1.954 -2.334 1.00 96.56 99 ALA A C 1
ATOM 731 O O . ALA A 1 99 ? -17.315 -1.664 -2.161 1.00 96.56 99 ALA A O 1
ATOM 732 N N . ILE A 1 100 ? -15.641 -2.204 -3.553 1.00 96.81 100 ILE A N 1
ATOM 733 C CA . ILE A 1 100 ? -16.458 -2.202 -4.779 1.00 96.81 100 ILE A CA 1
ATOM 734 C C . ILE A 1 100 ? -17.448 -3.364 -4.808 1.00 96.81 100 ILE A C 1
ATOM 736 O O . ILE A 1 100 ? -18.585 -3.177 -5.240 1.00 96.81 100 ILE A O 1
ATOM 740 N N . ASP A 1 101 ? -17.053 -4.522 -4.283 1.00 95.56 101 ASP A N 1
ATOM 741 C CA . ASP A 1 101 ? -17.947 -5.668 -4.093 1.00 95.56 101 ASP A CA 1
ATOM 742 C C . ASP A 1 101 ? -18.966 -5.458 -2.949 1.00 95.56 101 ASP A C 1
ATOM 744 O O . ASP A 1 101 ? -19.813 -6.318 -2.706 1.00 95.56 101 ASP A O 1
ATOM 748 N N . GLY A 1 102 ? -18.927 -4.309 -2.262 1.00 95.88 102 GLY A N 1
ATOM 749 C CA . GLY A 1 102 ? -19.872 -3.941 -1.206 1.00 95.88 102 GLY A CA 1
ATOM 750 C C . GLY A 1 102 ? -19.568 -4.560 0.159 1.00 95.88 102 GLY A C 1
ATOM 751 O O . GLY A 1 102 ? -20.443 -4.577 1.026 1.00 95.88 102 GLY A O 1
ATOM 752 N N . GLU A 1 103 ? -18.355 -5.074 0.368 1.00 96.81 103 GLU A N 1
ATOM 753 C CA . GLU A 1 103 ? -17.940 -5.611 1.663 1.00 96.81 103 GLU A CA 1
ATOM 754 C C . GLU A 1 103 ? -17.835 -4.498 2.720 1.00 96.81 103 GLU A C 1
ATOM 756 O O . GLU A 1 103 ? -17.460 -3.357 2.431 1.00 96.81 103 GLU A O 1
ATOM 761 N N . SER A 1 104 ? -18.191 -4.816 3.968 1.00 96.56 104 SER A N 1
ATOM 762 C CA . SER A 1 104 ? -18.125 -3.841 5.057 1.00 96.56 104 SER A CA 1
ATOM 763 C C . SER A 1 104 ? -16.674 -3.488 5.378 1.00 96.56 104 SER A C 1
ATOM 765 O O . SER A 1 104 ? -15.794 -4.346 5.356 1.00 96.56 104 SER A O 1
ATOM 767 N N . TRP A 1 105 ? -16.421 -2.231 5.754 1.00 96.50 105 TRP A N 1
ATOM 768 C CA . TRP A 1 105 ? -15.071 -1.796 6.116 1.00 96.50 105 TRP A CA 1
ATOM 769 C C . TRP A 1 105 ? -14.439 -2.664 7.217 1.00 96.50 105 TRP A C 1
ATOM 771 O O . TRP A 1 105 ? -13.268 -3.002 7.105 1.00 96.50 105 TRP A O 1
ATOM 781 N N . SER A 1 106 ? -15.216 -3.096 8.221 1.00 96.38 106 SER A N 1
ATOM 782 C CA . SER A 1 106 ? -14.727 -3.999 9.277 1.00 96.38 106 SER A CA 1
ATOM 783 C C . SER A 1 106 ? -14.201 -5.320 8.710 1.00 96.38 106 SER A C 1
ATOM 785 O O . SER A 1 106 ? -13.102 -5.736 9.055 1.00 96.38 106 SER A O 1
ATOM 787 N N . ALA A 1 107 ? -14.947 -5.964 7.806 1.00 97.25 107 ALA A N 1
ATOM 788 C CA . ALA A 1 107 ? -14.504 -7.213 7.187 1.00 97.25 107 ALA A CA 1
ATOM 789 C C . ALA A 1 107 ? -13.267 -6.997 6.299 1.00 97.25 107 ALA A C 1
ATOM 791 O O . ALA A 1 107 ? -12.325 -7.791 6.341 1.00 97.25 107 ALA A O 1
ATOM 792 N N . ILE A 1 108 ? -13.228 -5.877 5.567 1.00 98.25 108 ILE A N 1
ATOM 793 C CA . ILE A 1 108 ? -12.072 -5.491 4.755 1.00 98.25 108 ILE A CA 1
ATOM 794 C C . ILE A 1 108 ? -10.837 -5.351 5.640 1.00 98.25 108 ILE A C 1
ATOM 796 O O . ILE A 1 108 ? -9.861 -6.070 5.430 1.00 98.25 108 ILE A O 1
ATOM 800 N N . VAL A 1 109 ? -10.878 -4.451 6.626 1.00 97.94 109 VAL A N 1
ATOM 801 C CA . VAL A 1 109 ? -9.714 -4.069 7.434 1.00 97.94 109 VAL A CA 1
ATOM 802 C C . VAL A 1 109 ? -9.175 -5.236 8.260 1.00 97.94 109 VAL A C 1
ATOM 804 O O . VAL A 1 109 ? -7.957 -5.397 8.353 1.00 97.94 109 VAL A O 1
ATOM 807 N N . ASP A 1 110 ? -10.054 -6.103 8.771 1.00 97.31 110 ASP A N 1
ATOM 808 C CA . ASP A 1 110 ? -9.658 -7.281 9.547 1.00 97.31 110 ASP A CA 1
ATOM 809 C C . ASP A 1 110 ? -8.981 -8.357 8.672 1.00 97.31 110 ASP A C 1
ATOM 811 O O . ASP A 1 110 ? -8.159 -9.133 9.165 1.00 97.31 110 ASP A O 1
ATOM 815 N N . SER A 1 111 ? -9.244 -8.380 7.358 1.00 97.94 111 SER A N 1
ATOM 816 C CA . SER A 1 111 ? -8.579 -9.298 6.419 1.00 97.94 111 SER A CA 1
ATOM 817 C C . SER A 1 111 ? -7.170 -8.845 5.998 1.00 97.94 111 SER A C 1
ATOM 819 O O . SER A 1 111 ? -6.317 -9.682 5.672 1.00 97.94 111 SER A O 1
ATOM 821 N N . LEU A 1 112 ? -6.892 -7.533 6.021 1.00 98.62 112 LEU A N 1
ATOM 822 C CA . LEU A 1 112 ? -5.686 -6.949 5.413 1.00 98.62 112 LEU A CA 1
ATOM 823 C C . LEU A 1 112 ? -4.363 -7.488 5.974 1.00 98.62 112 LEU A C 1
ATOM 825 O O . LEU A 1 112 ? -3.469 -7.737 5.162 1.00 98.62 112 LEU A O 1
ATOM 829 N N . PRO A 1 113 ? -4.180 -7.716 7.292 1.00 98.75 113 PRO A N 1
ATOM 830 C CA . PRO A 1 113 ? -2.932 -8.286 7.799 1.00 98.75 113 PRO A CA 1
ATOM 831 C C . PRO A 1 113 ? -2.624 -9.672 7.217 1.00 98.75 113 PRO A C 1
ATOM 833 O O . PRO A 1 113 ? -1.473 -9.964 6.891 1.00 98.75 113 PRO A O 1
ATOM 836 N N . SER A 1 114 ? -3.640 -10.520 7.028 1.00 98.56 114 SER A N 1
ATOM 837 C CA . SER A 1 114 ? -3.454 -11.856 6.450 1.00 98.56 114 SER A CA 1
ATOM 838 C C . SER A 1 114 ? -3.077 -11.769 4.967 1.00 98.56 114 SER A C 1
ATOM 840 O O . SER A 1 114 ? -2.089 -12.367 4.540 1.00 98.56 114 SER A O 1
ATOM 842 N N . ILE A 1 115 ? -3.776 -10.920 4.203 1.00 98.56 115 ILE A N 1
ATOM 843 C CA . ILE A 1 115 ? -3.476 -10.657 2.786 1.00 98.56 115 ILE A CA 1
ATOM 844 C C . ILE A 1 115 ? -2.070 -10.068 2.604 1.00 98.56 115 ILE A C 1
ATOM 846 O O . ILE A 1 115 ? -1.312 -10.522 1.745 1.00 98.56 115 ILE A O 1
ATOM 850 N N . ALA A 1 116 ? -1.682 -9.105 3.444 1.00 98.69 116 ALA A N 1
ATOM 851 C CA . ALA A 1 116 ? -0.346 -8.513 3.439 1.00 98.69 116 ALA A CA 1
ATOM 852 C C . ALA A 1 116 ? 0.742 -9.565 3.678 1.00 98.69 116 ALA A C 1
ATOM 854 O O . ALA A 1 116 ? 1.753 -9.582 2.976 1.00 98.69 116 ALA A O 1
ATOM 855 N N . ARG A 1 117 ? 0.529 -10.456 4.658 1.00 98.62 117 ARG A N 1
ATOM 856 C CA . ARG A 1 117 ? 1.458 -11.544 4.982 1.00 98.62 117 ARG A CA 1
ATOM 857 C C . ARG A 1 117 ? 1.615 -12.499 3.804 1.00 98.62 117 ARG A C 1
ATOM 859 O O . ARG A 1 117 ? 2.749 -12.775 3.420 1.00 98.62 117 ARG A O 1
ATOM 866 N N . HIS A 1 118 ? 0.504 -12.952 3.218 1.00 98.50 118 HIS A N 1
ATOM 867 C CA . HIS A 1 118 ? 0.515 -13.868 2.073 1.00 98.50 118 HIS A CA 1
ATOM 868 C C . HIS A 1 118 ? 1.264 -13.256 0.886 1.00 98.50 118 HIS A C 1
ATOM 870 O O . HIS A 1 118 ? 2.179 -13.872 0.344 1.00 98.50 118 HIS A O 1
ATOM 876 N N . ALA A 1 119 ? 0.960 -12.001 0.545 1.00 98.25 119 ALA A N 1
ATOM 877 C CA . ALA A 1 119 ? 1.626 -11.288 -0.541 1.00 98.25 119 ALA A CA 1
ATOM 878 C C . ALA A 1 119 ? 3.130 -11.091 -0.300 1.00 98.25 119 ALA A C 1
ATOM 880 O O . ALA A 1 119 ? 3.929 -11.312 -1.210 1.00 98.25 119 ALA A O 1
ATOM 881 N N . GLN A 1 120 ? 3.531 -10.716 0.919 1.00 98.19 120 GLN A N 1
ATOM 882 C CA . GLN A 1 120 ? 4.942 -10.504 1.253 1.00 98.19 120 GLN A CA 1
ATOM 883 C C . GLN A 1 120 ? 5.735 -11.823 1.233 1.00 98.19 120 GLN A C 1
ATOM 885 O O . GLN A 1 120 ? 6.874 -11.857 0.771 1.00 98.19 120 GLN A O 1
ATOM 890 N N . GLN A 1 121 ? 5.136 -12.921 1.705 1.00 97.62 121 GLN A N 1
ATOM 891 C CA . GLN A 1 121 ? 5.788 -14.234 1.788 1.00 97.62 121 GLN A CA 1
ATOM 892 C C . GLN A 1 121 ? 5.839 -14.978 0.451 1.00 97.62 121 GLN A C 1
ATOM 894 O O . GLN A 1 121 ? 6.739 -15.794 0.258 1.00 97.62 121 GLN A O 1
ATOM 899 N N . LYS A 1 122 ? 4.936 -14.672 -0.491 1.00 96.25 122 LYS A N 1
ATOM 900 C C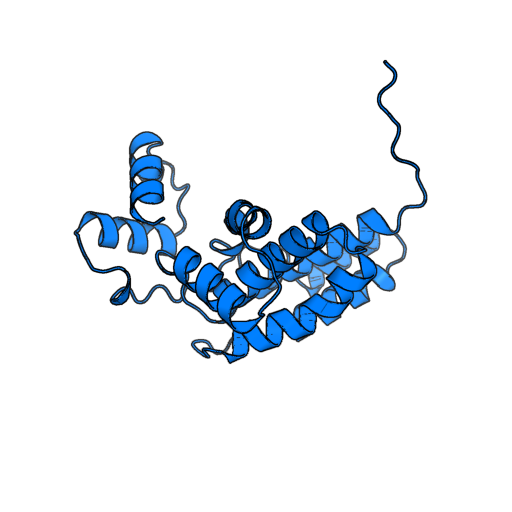A . LYS A 1 122 ? 4.909 -15.302 -1.821 1.00 96.25 122 LYS A CA 1
ATOM 901 C C . LYS A 1 122 ? 6.225 -15.134 -2.589 1.00 96.25 122 LYS A C 1
ATOM 903 O O . LYS A 1 122 ? 6.583 -16.001 -3.384 1.00 96.25 122 LYS A O 1
ATOM 908 N N . ARG A 1 123 ? 6.978 -14.053 -2.342 1.00 90.94 123 ARG A N 1
ATOM 909 C CA . ARG A 1 123 ? 8.312 -13.857 -2.929 1.00 90.94 123 ARG A CA 1
ATOM 910 C C . ARG A 1 123 ? 9.224 -12.995 -2.060 1.00 90.94 123 ARG A C 1
ATOM 912 O O . ARG A 1 123 ? 9.378 -11.812 -2.329 1.00 90.94 123 ARG A O 1
ATOM 919 N N . ILE A 1 124 ? 9.894 -13.601 -1.087 1.00 93.69 124 ILE A N 1
ATOM 920 C CA . ILE A 1 124 ? 10.814 -12.898 -0.182 1.00 93.69 124 ILE A CA 1
ATOM 921 C C . ILE A 1 124 ? 12.043 -12.384 -0.953 1.00 93.69 124 ILE A C 1
ATOM 923 O O . ILE A 1 124 ? 12.769 -13.149 -1.585 1.00 93.69 124 ILE A O 1
ATOM 927 N N . THR A 1 125 ? 12.274 -11.075 -0.900 1.00 94.06 125 THR A N 1
ATOM 928 C CA . THR A 1 125 ? 13.366 -10.370 -1.605 1.00 94.06 125 THR A CA 1
ATOM 929 C C . THR A 1 125 ? 14.067 -9.327 -0.739 1.00 94.06 125 THR A C 1
ATOM 931 O O . THR A 1 125 ? 15.102 -8.801 -1.147 1.00 94.06 125 THR A O 1
ATOM 934 N N . THR A 1 126 ? 13.516 -8.996 0.431 1.00 93.25 126 THR A N 1
ATOM 935 C CA . THR A 1 126 ? 14.088 -8.005 1.346 1.00 93.25 126 THR A CA 1
ATOM 936 C C . THR A 1 126 ? 14.141 -8.529 2.777 1.00 93.25 126 THR A C 1
ATOM 938 O O . THR A 1 126 ? 13.486 -9.504 3.133 1.00 93.25 126 THR A O 1
ATOM 941 N N . PHE A 1 127 ? 14.909 -7.841 3.622 1.00 92.50 127 PHE A N 1
ATOM 942 C CA . PHE A 1 127 ? 14.944 -8.054 5.074 1.00 92.50 127 PHE A CA 1
ATOM 943 C C . PHE A 1 127 ? 13.978 -7.113 5.814 1.00 92.50 127 PHE A C 1
ATOM 945 O O . PHE A 1 127 ? 14.214 -6.749 6.965 1.00 92.50 127 PHE A O 1
ATOM 952 N N . SER A 1 128 ? 12.932 -6.636 5.129 1.00 94.19 128 SER A N 1
ATOM 953 C CA . SER A 1 128 ? 11.978 -5.686 5.700 1.00 94.19 128 SER A CA 1
ATOM 954 C C . SER A 1 128 ? 11.181 -6.296 6.856 1.00 94.19 128 SER A C 1
ATOM 956 O O . SER A 1 128 ? 10.987 -7.509 6.939 1.00 94.19 128 SER A O 1
ATOM 958 N N . ALA A 1 129 ? 10.657 -5.433 7.728 1.00 96.31 129 ALA A N 1
ATOM 959 C CA . ALA A 1 129 ? 9.696 -5.840 8.741 1.00 96.31 129 ALA A CA 1
ATOM 960 C C . ALA A 1 129 ? 8.415 -6.423 8.109 1.00 96.31 129 ALA A C 1
ATOM 962 O O . ALA A 1 129 ? 8.077 -6.170 6.948 1.00 96.31 129 ALA A O 1
ATOM 963 N N . SER A 1 130 ? 7.669 -7.181 8.914 1.00 98.06 130 SER A N 1
ATOM 964 C CA . SER A 1 130 ? 6.353 -7.699 8.535 1.00 98.06 130 SER A CA 1
ATOM 965 C C . SER A 1 130 ? 5.369 -6.550 8.314 1.00 98.06 130 SER A C 1
ATOM 967 O O . SER A 1 130 ? 5.048 -5.809 9.250 1.00 98.06 130 SER A O 1
ATOM 969 N N . LEU A 1 131 ? 4.860 -6.421 7.087 1.00 98.62 131 LEU A N 1
ATOM 970 C CA . LEU A 1 131 ? 3.825 -5.439 6.766 1.00 98.62 131 LEU A CA 1
ATOM 971 C C . LEU A 1 131 ? 2.524 -5.743 7.516 1.00 98.62 131 LEU A C 1
ATOM 973 O O . LEU A 1 131 ? 1.865 -4.828 8.000 1.00 98.62 131 LEU A O 1
ATOM 977 N N . ALA A 1 132 ? 2.198 -7.027 7.678 1.00 98.75 132 ALA A N 1
ATOM 978 C CA . ALA A 1 132 ? 1.049 -7.478 8.454 1.00 98.75 132 ALA A CA 1
ATOM 979 C C . ALA A 1 132 ? 1.110 -6.995 9.911 1.00 98.75 132 ALA A C 1
ATOM 981 O O . ALA A 1 132 ? 0.160 -6.396 10.403 1.00 98.75 132 ALA A O 1
ATOM 982 N N . ALA A 1 133 ? 2.257 -7.173 10.574 1.00 98.69 133 ALA A N 1
ATOM 983 C CA . ALA A 1 133 ? 2.434 -6.720 11.954 1.00 98.69 133 ALA A CA 1
ATOM 984 C C . ALA A 1 133 ? 2.368 -5.187 12.063 1.00 98.69 133 ALA A C 1
ATOM 986 O O . ALA A 1 133 ? 1.850 -4.641 13.032 1.00 98.69 133 ALA A O 1
ATOM 987 N N . ARG A 1 134 ? 2.868 -4.469 11.051 1.00 98.50 134 ARG A N 1
ATOM 988 C CA . ARG A 1 134 ? 2.788 -3.003 10.998 1.00 98.50 134 ARG A CA 1
ATOM 989 C C . ARG A 1 134 ? 1.357 -2.501 10.814 1.00 98.50 134 ARG A C 1
ATOM 991 O O . ARG A 1 134 ? 0.996 -1.522 11.458 1.00 98.50 134 ARG A O 1
ATOM 998 N N . LEU A 1 135 ? 0.544 -3.184 10.004 1.00 98.75 135 LEU A N 1
ATOM 999 C CA . LEU A 1 135 ? -0.899 -2.930 9.907 1.00 98.75 135 LEU A CA 1
ATOM 1000 C C . LEU A 1 135 ? -1.586 -3.145 11.258 1.00 98.75 135 LEU A C 1
ATOM 1002 O O . LEU A 1 135 ? -2.306 -2.265 11.716 1.00 98.75 135 LEU A O 1
ATOM 1006 N N . GLU A 1 136 ? -1.317 -4.268 11.925 1.00 98.62 136 GLU A N 1
ATOM 1007 C CA . GLU A 1 136 ? -1.884 -4.575 13.246 1.00 98.62 136 GLU A CA 1
ATOM 1008 C C . GLU A 1 136 ? -1.524 -3.502 14.289 1.00 98.62 136 GLU A C 1
ATOM 1010 O O . GLU A 1 136 ? -2.394 -3.052 15.035 1.00 98.62 136 GLU A O 1
ATOM 1015 N N . ILE A 1 137 ? -0.268 -3.035 14.310 1.00 98.44 137 ILE A N 1
ATOM 1016 C CA . ILE A 1 137 ? 0.175 -1.939 15.189 1.00 98.44 137 ILE A CA 1
ATOM 1017 C C . ILE A 1 137 ? -0.586 -0.646 14.875 1.00 98.44 137 ILE A C 1
ATOM 1019 O O . ILE A 1 137 ? -1.117 -0.019 15.791 1.00 98.44 137 ILE A O 1
ATOM 1023 N N . ALA A 1 138 ? -0.665 -0.255 13.601 1.00 98.38 138 ALA A N 1
ATOM 1024 C CA . ALA A 1 138 ? -1.336 0.976 13.188 1.00 98.38 138 ALA A CA 1
ATOM 1025 C C . ALA A 1 138 ? -2.834 0.958 13.542 1.00 98.38 138 ALA A C 1
ATOM 1027 O O . ALA A 1 138 ? -3.351 1.922 14.107 1.00 98.38 138 ALA A O 1
ATOM 1028 N N . LEU A 1 139 ? -3.512 -0.167 13.295 1.00 98.31 139 LEU A N 1
ATOM 1029 C CA . LEU A 1 139 ? -4.919 -0.369 13.652 1.00 98.31 139 LEU A CA 1
ATOM 1030 C C . LEU A 1 139 ? -5.133 -0.351 15.167 1.00 98.31 139 LEU A C 1
ATOM 1032 O O . LEU A 1 139 ? -6.086 0.254 15.655 1.00 98.31 139 LEU A O 1
ATOM 1036 N N . LYS A 1 140 ? -4.229 -0.969 15.935 1.00 98.06 140 LYS A N 1
ATOM 1037 C CA . LYS A 1 140 ? -4.288 -0.932 17.398 1.00 98.06 140 LYS A CA 1
ATOM 1038 C C . LYS A 1 140 ? -4.150 0.493 17.931 1.00 98.06 140 LYS A C 1
ATOM 1040 O O . LYS A 1 140 ? -4.872 0.838 18.860 1.00 98.06 140 LYS A O 1
ATOM 1045 N N . ILE A 1 141 ? -3.257 1.305 17.366 1.00 97.56 141 ILE A N 1
ATOM 1046 C CA . ILE A 1 141 ? -3.082 2.707 17.771 1.00 97.56 141 ILE A CA 1
ATOM 1047 C C . ILE A 1 141 ? -4.400 3.463 17.621 1.00 97.56 141 ILE A C 1
ATOM 1049 O O . ILE A 1 141 ? -4.905 4.007 18.596 1.00 97.56 141 ILE A O 1
ATOM 1053 N N . VAL A 1 142 ? -5.003 3.439 16.431 1.00 96.56 142 VAL A N 1
ATOM 1054 C CA . VAL A 1 142 ? -6.208 4.239 16.164 1.00 96.56 142 VAL A CA 1
ATOM 1055 C C . VAL A 1 142 ? -7.440 3.743 16.919 1.00 96.56 142 VAL A C 1
ATOM 1057 O O . VAL A 1 142 ? -8.266 4.556 17.321 1.00 96.56 142 VAL A O 1
ATOM 1060 N N . ARG A 1 143 ? -7.551 2.431 17.171 1.00 95.00 143 ARG A N 1
ATOM 1061 C CA . ARG A 1 143 ? -8.653 1.840 17.951 1.00 95.00 143 ARG A CA 1
ATOM 1062 C C . ARG A 1 143 ? -8.575 2.160 19.450 1.00 95.00 143 ARG A C 1
ATOM 1064 O O . ARG A 1 143 ? -9.588 2.052 20.129 1.00 95.00 143 ARG A O 1
ATOM 1071 N N . ASN A 1 144 ? -7.401 2.538 19.962 1.00 95.94 144 ASN A N 1
ATOM 1072 C CA . ASN A 1 144 ? -7.184 2.877 21.376 1.00 95.94 144 ASN A CA 1
ATOM 1073 C C . ASN A 1 144 ? -6.846 4.362 21.594 1.00 95.94 144 ASN A C 1
ATOM 1075 O O . ASN A 1 144 ? -6.431 4.737 22.687 1.00 95.94 144 ASN A O 1
ATOM 1079 N N . ALA A 1 145 ? -6.952 5.196 20.560 1.00 94.12 145 ALA A N 1
ATOM 1080 C CA . ALA A 1 145 ? -6.594 6.602 20.649 1.00 94.12 145 ALA A CA 1
ATOM 1081 C C . ALA A 1 145 ? -7.748 7.455 21.188 1.00 94.12 145 ALA A C 1
ATOM 1083 O O . ALA A 1 145 ? -8.901 7.303 20.781 1.00 94.12 145 ALA A O 1
ATOM 1084 N N . ASP A 1 146 ? -7.402 8.438 22.016 1.00 91.94 146 ASP A N 1
ATOM 1085 C CA . ASP A 1 146 ? -8.329 9.449 22.524 1.00 91.94 146 ASP A CA 1
ATOM 1086 C C . ASP A 1 146 ? -8.560 10.551 21.475 1.00 91.94 146 ASP A C 1
ATOM 1088 O O . ASP A 1 146 ? -8.078 11.680 21.584 1.00 91.94 146 ASP A O 1
ATOM 1092 N N . GLY A 1 147 ? -9.278 10.202 20.408 1.00 89.12 147 GLY A N 1
ATOM 1093 C CA . GLY A 1 147 ? -9.639 11.116 19.325 1.00 89.12 147 GLY A CA 1
ATOM 1094 C C . GLY A 1 147 ? -8.623 11.200 18.180 1.00 89.12 147 GLY A C 1
ATOM 1095 O O . GLY A 1 147 ? -7.533 10.628 18.209 1.00 89.12 147 GLY A O 1
ATOM 1096 N N . THR A 1 148 ? -9.012 11.913 17.116 1.00 90.12 148 THR A N 1
ATOM 1097 C CA . THR A 1 148 ? -8.281 11.935 15.835 1.00 90.12 148 THR A CA 1
ATOM 1098 C C . THR A 1 148 ? -6.879 12.542 15.943 1.00 90.12 148 THR A C 1
ATOM 1100 O O . THR A 1 148 ? -5.971 12.086 15.253 1.00 90.12 148 THR A O 1
ATOM 1103 N N . GLU A 1 149 ? -6.683 13.550 16.793 1.00 92.25 149 GLU A N 1
ATOM 1104 C CA . GLU A 1 149 ? -5.378 14.200 16.968 1.00 92.25 149 GLU A CA 1
ATOM 1105 C C . GLU A 1 149 ? -4.372 13.254 17.635 1.00 92.25 149 GLU A C 1
ATOM 1107 O O . GLU A 1 149 ? -3.311 12.997 17.071 1.00 92.25 149 GLU A O 1
ATOM 1112 N N . SER A 1 150 ? -4.759 12.634 18.758 1.00 94.31 150 SER A N 1
ATOM 1113 C CA . SER A 1 150 ? -3.956 11.607 19.439 1.00 94.31 150 SER A CA 1
ATOM 1114 C C . SER A 1 150 ? -3.636 10.430 18.512 1.00 94.31 150 SER A C 1
ATOM 1116 O O . SER A 1 150 ? -2.492 9.980 18.447 1.00 94.31 150 SER A O 1
ATOM 1118 N N . ALA A 1 151 ? -4.622 9.972 17.733 1.00 95.50 151 ALA A N 1
ATOM 1119 C CA . ALA A 1 151 ? -4.430 8.919 16.740 1.00 95.50 151 ALA A CA 1
ATOM 1120 C C . ALA A 1 151 ? -3.382 9.308 15.684 1.00 95.50 151 ALA A C 1
ATOM 1122 O O . ALA A 1 151 ? -2.476 8.529 15.392 1.00 95.50 151 ALA A O 1
ATOM 1123 N N . SER A 1 152 ? -3.492 10.518 15.129 1.00 94.88 152 SER A N 1
ATOM 1124 C CA . SER A 1 152 ? -2.605 11.008 14.068 1.00 94.88 152 SER A CA 1
ATOM 1125 C C . SER A 1 152 ? -1.171 11.190 14.563 1.00 94.88 152 SER A C 1
ATOM 1127 O O . SER A 1 152 ? -0.239 10.753 13.888 1.00 94.88 152 SER A O 1
ATOM 1129 N N . GLU A 1 153 ? -0.992 11.764 15.755 1.00 96.50 153 GLU A N 1
ATOM 1130 C CA . GLU A 1 153 ? 0.326 11.934 16.374 1.00 96.50 153 GLU A CA 1
ATOM 1131 C C . GLU A 1 153 ? 0.986 10.574 16.641 1.00 96.50 153 GLU A C 1
ATOM 1133 O O . GLU A 1 153 ? 2.124 10.338 16.237 1.00 96.50 153 GLU A O 1
ATOM 1138 N N . GLN A 1 154 ? 0.260 9.625 17.241 1.00 97.50 154 GLN A N 1
ATOM 1139 C CA . GLN A 1 154 ? 0.808 8.294 17.516 1.00 97.50 154 GLN A CA 1
ATOM 1140 C C . GLN A 1 154 ? 1.146 7.518 16.238 1.00 97.50 154 GLN A C 1
ATOM 1142 O O . GLN A 1 154 ? 2.181 6.849 16.185 1.00 97.50 154 GLN A O 1
ATOM 1147 N N . LEU A 1 155 ? 0.318 7.615 15.191 1.00 97.56 155 LEU A N 1
ATOM 1148 C CA . LEU A 1 155 ? 0.646 7.040 13.885 1.00 97.56 155 LEU A CA 1
ATOM 1149 C C . LEU A 1 155 ? 1.939 7.645 13.330 1.00 97.56 155 LEU A C 1
ATOM 1151 O O . LEU A 1 155 ? 2.818 6.901 12.896 1.00 97.56 155 LEU A O 1
ATOM 1155 N N . TYR A 1 156 ? 2.088 8.969 13.387 1.00 96.88 156 TYR A N 1
ATOM 1156 C CA . TYR A 1 156 ? 3.283 9.648 12.895 1.00 96.88 156 TYR A CA 1
ATOM 1157 C C . TYR A 1 156 ? 4.551 9.207 13.643 1.00 96.88 156 TYR A C 1
ATOM 1159 O O . TYR A 1 156 ? 5.548 8.877 13.002 1.00 96.88 156 TYR A O 1
ATOM 1167 N N . GLN A 1 157 ? 4.500 9.132 14.977 1.00 97.31 157 GLN A N 1
ATOM 1168 C CA . GLN A 1 157 ? 5.665 8.811 15.811 1.00 97.31 157 GLN A CA 1
ATOM 1169 C C . GLN A 1 157 ? 6.037 7.318 15.814 1.00 97.31 157 GLN A C 1
ATOM 1171 O O . GLN A 1 157 ? 7.217 6.978 15.870 1.00 97.31 157 GLN A O 1
ATOM 1176 N N . VAL A 1 158 ? 5.052 6.410 15.783 1.00 97.38 158 VAL A N 1
ATOM 1177 C CA . VAL A 1 158 ? 5.286 4.961 15.967 1.00 97.38 158 VAL A CA 1
ATOM 1178 C C . VAL A 1 158 ? 5.298 4.203 14.642 1.00 97.38 158 VAL A C 1
ATOM 1180 O O . VAL A 1 158 ? 6.130 3.317 14.422 1.00 97.38 158 VAL A O 1
ATOM 1183 N N . VAL A 1 159 ? 4.355 4.517 13.753 1.00 97.69 159 VAL A N 1
ATOM 1184 C CA . VAL A 1 159 ? 4.221 3.831 12.461 1.00 97.69 159 VAL A CA 1
ATOM 1185 C C . VAL A 1 159 ? 5.088 4.510 11.410 1.00 97.69 159 VAL A C 1
ATOM 1187 O O . VAL A 1 159 ? 5.785 3.812 10.675 1.00 97.69 159 VAL A O 1
ATOM 1190 N N . GLY A 1 160 ? 5.072 5.843 11.385 1.00 97.12 160 GLY A N 1
ATOM 1191 C CA . GLY A 1 160 ? 5.700 6.677 10.368 1.00 97.12 160 GLY A CA 1
ATOM 1192 C C . GLY A 1 160 ? 4.726 7.078 9.257 1.00 97.12 160 GLY A C 1
ATOM 1193 O O . GLY A 1 160 ? 3.728 6.409 8.991 1.00 97.12 160 GLY A O 1
ATOM 1194 N N . ALA A 1 161 ? 5.041 8.183 8.580 1.00 94.94 161 ALA A N 1
ATOM 1195 C CA . ALA A 1 161 ? 4.287 8.711 7.438 1.00 94.94 161 ALA A CA 1
ATOM 1196 C C . ALA A 1 161 ? 5.195 9.023 6.229 1.00 94.94 161 ALA A C 1
ATOM 1198 O O . ALA A 1 161 ? 4.861 9.855 5.383 1.00 94.94 161 ALA A O 1
ATOM 1199 N N . GLY A 1 162 ? 6.368 8.386 6.156 1.00 95.50 162 GLY A N 1
ATOM 1200 C CA . GLY A 1 162 ? 7.325 8.574 5.074 1.00 95.50 162 GLY A CA 1
ATOM 1201 C C . GLY A 1 162 ? 6.957 7.823 3.794 1.00 95.50 162 GLY A C 1
ATOM 1202 O O . GLY A 1 162 ? 5.925 7.167 3.672 1.00 95.50 162 GLY A O 1
ATOM 1203 N N . THR A 1 163 ? 7.842 7.895 2.801 1.00 94.25 163 THR A N 1
ATOM 1204 C CA . THR A 1 163 ? 7.638 7.266 1.482 1.00 94.25 163 THR A CA 1
ATOM 1205 C C . THR A 1 163 ? 7.856 5.753 1.483 1.00 94.25 163 THR A C 1
ATOM 1207 O O . THR A 1 163 ? 7.571 5.088 0.485 1.00 94.25 163 THR A O 1
ATOM 1210 N N . SER A 1 164 ? 8.360 5.180 2.578 1.00 96.12 164 SER A N 1
ATOM 1211 C CA . SER A 1 164 ? 8.511 3.734 2.716 1.00 96.12 164 SER A CA 1
ATOM 1212 C C . SER A 1 164 ? 7.142 3.057 2.763 1.00 96.12 164 SER A C 1
ATOM 1214 O O . SER A 1 164 ? 6.219 3.532 3.430 1.00 96.12 164 SER A O 1
ATOM 1216 N N . THR A 1 165 ? 6.991 1.924 2.075 1.00 97.88 165 THR A N 1
ATOM 1217 C CA . THR A 1 165 ? 5.728 1.164 2.084 1.00 97.88 165 THR A CA 1
ATOM 1218 C C . THR A 1 165 ? 5.364 0.694 3.491 1.00 97.88 165 THR A C 1
ATOM 1220 O O . THR A 1 165 ? 4.189 0.691 3.846 1.00 97.88 165 THR A O 1
ATOM 1223 N N . ILE A 1 166 ? 6.370 0.347 4.304 1.00 98.12 166 ILE A N 1
ATOM 1224 C CA . ILE A 1 166 ? 6.183 -0.151 5.675 1.00 98.12 166 ILE A CA 1
ATOM 1225 C C . ILE A 1 166 ? 5.605 0.900 6.634 1.00 98.12 166 ILE A C 1
ATOM 1227 O O . ILE A 1 166 ? 5.096 0.544 7.691 1.00 98.12 166 ILE A O 1
ATOM 1231 N N . GLU A 1 167 ? 5.695 2.176 6.260 1.00 98.25 167 GLU A N 1
ATOM 1232 C CA . GLU A 1 167 ? 5.188 3.315 7.026 1.00 98.25 167 GLU A CA 1
ATOM 1233 C C . GLU A 1 167 ? 3.864 3.795 6.423 1.00 98.25 167 GLU A C 1
ATOM 1235 O O . GLU A 1 167 ? 2.809 3.742 7.053 1.00 98.25 167 GLU A O 1
ATOM 1240 N N . SER A 1 168 ? 3.903 4.192 5.149 1.00 98.25 168 SER A N 1
ATOM 1241 C CA . SER A 1 168 ? 2.775 4.853 4.487 1.00 98.25 168 SER A CA 1
ATOM 1242 C C . SER A 1 168 ? 1.538 3.982 4.304 1.00 98.25 168 SER A C 1
ATOM 1244 O O . SER A 1 168 ? 0.436 4.490 4.491 1.00 98.25 168 SER A O 1
ATOM 1246 N N . VAL A 1 169 ? 1.671 2.700 3.939 1.00 98.62 169 VAL A N 1
ATOM 1247 C CA . VAL A 1 169 ? 0.493 1.844 3.710 1.00 98.62 169 VAL A CA 1
ATOM 1248 C C . VAL A 1 169 ? -0.249 1.561 5.021 1.00 98.62 169 VAL A C 1
ATOM 1250 O O . VAL A 1 169 ? -1.455 1.812 5.063 1.00 98.62 169 VAL A O 1
ATOM 1253 N N . PRO A 1 170 ? 0.417 1.124 6.110 1.00 98.62 170 PRO A N 1
ATOM 1254 C CA . PRO A 1 170 ? -0.246 0.973 7.403 1.00 98.62 170 PRO A CA 1
ATOM 1255 C C . PRO A 1 170 ? -0.856 2.272 7.930 1.00 98.62 170 PRO A C 1
ATOM 1257 O O . PRO A 1 170 ? -1.997 2.259 8.388 1.00 98.62 170 PRO A O 1
ATOM 1260 N N . CYS A 1 171 ? -0.134 3.391 7.815 1.00 98.25 171 CYS A N 1
ATOM 1261 C CA . CYS A 1 171 ? -0.628 4.702 8.231 1.00 98.25 171 CYS A CA 1
ATOM 1262 C C . CYS A 1 171 ? -1.897 5.100 7.459 1.00 98.25 171 CYS A C 1
ATOM 1264 O O . CYS A 1 171 ? -2.901 5.459 8.069 1.00 98.25 171 CYS A O 1
ATOM 1266 N N . ALA A 1 172 ? -1.907 4.947 6.131 1.00 97.81 172 ALA A N 1
ATOM 1267 C CA . ALA A 1 172 ? -3.070 5.263 5.304 1.00 97.81 172 ALA A CA 1
ATOM 1268 C C . ALA A 1 172 ? -4.299 4.408 5.656 1.00 97.81 172 ALA A C 1
ATOM 1270 O O . ALA A 1 172 ? -5.392 4.950 5.801 1.00 97.81 172 ALA A O 1
ATOM 1271 N N . ILE A 1 173 ? -4.130 3.093 5.835 1.00 98.38 173 ILE A N 1
ATOM 1272 C CA . ILE A 1 173 ? -5.225 2.195 6.240 1.00 98.38 173 ILE A CA 1
ATOM 1273 C C . ILE A 1 173 ? -5.779 2.585 7.615 1.00 98.38 173 ILE A C 1
ATOM 1275 O O . ILE A 1 173 ? -6.995 2.670 7.790 1.00 98.38 173 ILE A O 1
ATOM 1279 N N . ALA A 1 174 ? -4.904 2.871 8.578 1.00 97.56 174 ALA A N 1
ATOM 1280 C CA . ALA A 1 174 ? -5.322 3.273 9.916 1.00 97.56 174 ALA A CA 1
ATOM 1281 C C . ALA A 1 174 ? -6.046 4.632 9.922 1.00 97.56 174 ALA A C 1
ATOM 1283 O O . ALA A 1 174 ? -7.006 4.815 10.666 1.00 97.56 174 ALA A O 1
ATOM 1284 N N . LEU A 1 175 ? -5.663 5.573 9.054 1.00 95.56 175 LEU A N 1
ATOM 1285 C CA . LEU A 1 175 ? -6.399 6.830 8.895 1.00 95.56 175 LEU A CA 1
ATOM 1286 C C . LEU A 1 175 ? -7.824 6.604 8.366 1.00 95.56 175 LEU A C 1
ATOM 1288 O O . LEU A 1 175 ? -8.748 7.267 8.838 1.00 95.56 175 LEU A O 1
ATOM 1292 N N . VAL A 1 176 ? -8.042 5.649 7.455 1.00 95.06 176 VAL A N 1
ATOM 1293 C CA . VAL A 1 176 ? -9.405 5.300 7.007 1.00 95.06 176 VAL A CA 1
ATOM 1294 C C . VAL A 1 176 ? -10.246 4.770 8.174 1.00 95.06 176 VAL A C 1
ATOM 1296 O O . VAL A 1 176 ? -11.367 5.241 8.361 1.00 95.06 176 VAL A O 1
ATOM 1299 N N . GLU A 1 177 ? -9.681 3.900 9.017 1.00 94.94 177 GLU A N 1
ATOM 1300 C CA . GLU A 1 177 ? -10.334 3.384 10.235 1.00 94.94 177 GLU A CA 1
ATOM 1301 C C . 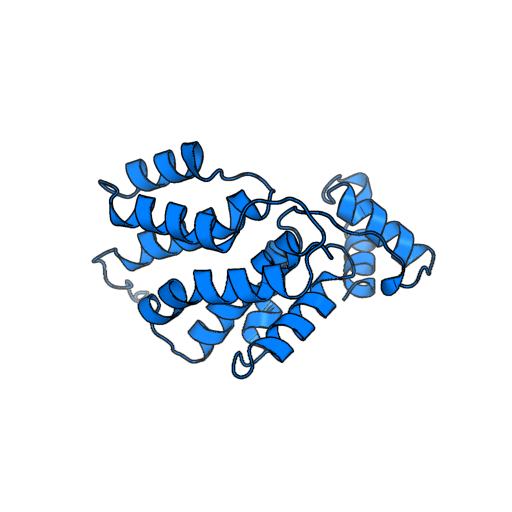GLU A 1 177 ? -10.772 4.517 11.188 1.00 94.94 177 GLU A C 1
ATOM 1303 O O . GLU A 1 177 ? -11.864 4.471 11.760 1.00 94.94 177 GLU A O 1
ATOM 1308 N N . THR A 1 178 ? -9.970 5.583 11.334 1.00 89.06 178 THR A N 1
ATOM 1309 C CA . THR A 1 178 ? -10.380 6.749 12.148 1.00 89.06 178 THR A CA 1
ATOM 1310 C C . THR A 1 178 ? -11.577 7.496 11.557 1.00 89.06 178 THR A C 1
ATOM 1312 O O . THR A 1 178 ? -12.384 8.056 12.301 1.00 89.06 178 THR A O 1
ATOM 1315 N N . GLY A 1 179 ? -11.701 7.520 10.226 1.00 81.31 179 GLY A N 1
ATOM 1316 C CA . GLY A 1 179 ? -12.778 8.206 9.515 1.00 81.31 179 GLY A CA 1
ATOM 1317 C C . GLY A 1 179 ? -14.102 7.446 9.558 1.00 81.31 179 GLY A C 1
ATOM 1318 O O . GLY A 1 179 ? -15.158 8.069 9.647 1.00 81.31 179 GLY A O 1
ATOM 1319 N N . THR A 1 180 ? -14.056 6.112 9.542 1.00 71.38 180 THR A N 1
ATOM 1320 C CA . THR A 1 180 ? -15.245 5.243 9.566 1.00 71.38 180 THR A CA 1
ATOM 1321 C C . THR A 1 180 ? -15.877 5.114 10.948 1.00 71.38 180 THR A C 1
ATOM 1323 O O . THR A 1 180 ? -17.077 4.878 11.042 1.00 71.38 180 THR A O 1
ATOM 1326 N N . ASN A 1 181 ? -15.105 5.319 12.020 1.00 59.03 181 ASN A N 1
ATOM 1327 C CA . ASN A 1 181 ? -15.595 5.291 13.404 1.00 59.03 181 ASN A CA 1
ATOM 1328 C C . ASN A 1 181 ? -16.223 6.621 13.869 1.00 59.03 181 ASN A C 1
ATOM 1330 O O . ASN A 1 181 ? -16.517 6.789 15.054 1.00 59.03 181 ASN A O 1
ATOM 1334 N N . ARG A 1 182 ? -16.449 7.584 12.963 1.00 54.41 182 ARG A N 1
ATOM 1335 C CA . ARG A 1 182 ? -17.151 8.831 13.292 1.00 54.41 182 ARG A CA 1
ATOM 1336 C C . ARG A 1 182 ? -18.671 8.629 13.296 1.00 54.41 182 ARG A C 1
ATOM 1338 O O . ARG A 1 182 ? -19.231 8.267 12.262 1.00 54.41 182 ARG A O 1
ATOM 1345 N N . PRO A 1 183 ? -19.375 8.960 14.391 1.00 40.81 183 PRO A N 1
ATOM 1346 C CA . PRO A 1 183 ? -20.822 9.101 14.372 1.00 40.81 183 PRO A CA 1
ATOM 1347 C C . PRO A 1 183 ? -21.203 10.458 13.755 1.00 40.81 183 PRO A C 1
ATOM 1349 O O . PRO A 1 183 ? -21.621 11.365 14.461 1.00 40.81 183 PRO A O 1
ATOM 1352 N N . GLU A 1 184 ? -21.069 10.629 12.439 1.00 45.34 184 GLU A N 1
ATOM 1353 C CA . GLU A 1 184 ? -21.777 11.702 11.724 1.00 45.34 184 GLU A CA 1
ATOM 1354 C C . GLU A 1 184 ? -22.316 11.197 10.379 1.00 45.34 184 GLU A C 1
ATOM 1356 O O . GLU A 1 184 ? -21.595 10.545 9.620 1.00 45.34 184 GLU A O 1
ATOM 1361 N N . PRO A 1 185 ? -23.591 11.478 10.053 1.00 43.62 185 PRO A N 1
ATOM 1362 C CA . PRO A 1 185 ? -24.178 11.051 8.798 1.00 43.62 185 PRO A CA 1
ATOM 1363 C C . PRO A 1 185 ? -23.557 11.838 7.645 1.00 43.62 185 PRO A C 1
ATOM 1365 O O . PRO A 1 185 ? -23.382 13.055 7.730 1.00 43.62 185 PRO A O 1
ATOM 1368 N N . LEU A 1 186 ? -23.300 11.143 6.534 1.00 43.06 186 LEU A N 1
ATOM 1369 C CA . LEU A 1 186 ? -23.082 11.744 5.220 1.00 43.06 186 LEU A CA 1
ATOM 1370 C C . LEU A 1 186 ? -24.129 12.846 5.008 1.00 43.06 186 LEU A C 1
ATOM 1372 O O . LEU A 1 186 ? -25.299 12.554 4.738 1.00 43.06 186 LEU A O 1
ATOM 1376 N N . ARG A 1 187 ? -23.730 14.117 5.145 1.00 40.97 187 ARG A N 1
ATOM 1377 C CA . ARG A 1 187 ? -24.557 15.241 4.711 1.00 40.97 187 ARG A CA 1
ATOM 1378 C C . ARG A 1 187 ? -24.772 15.045 3.218 1.00 40.97 187 ARG A C 1
ATOM 1380 O O . ARG A 1 187 ? -23.867 15.273 2.418 1.00 40.97 187 ARG A O 1
ATOM 1387 N N . ARG A 1 188 ? -25.963 14.570 2.846 1.00 39.25 188 ARG A N 1
ATOM 1388 C CA . ARG A 1 188 ? -26.405 14.595 1.453 1.00 39.25 188 ARG A CA 1
ATOM 1389 C C . ARG A 1 188 ? -26.265 16.041 0.971 1.00 39.25 188 ARG A C 1
ATOM 1391 O O . ARG A 1 188 ? -26.682 16.940 1.707 1.00 39.25 188 ARG A O 1
ATOM 1398 N N . PRO A 1 189 ? -25.691 16.284 -0.216 1.00 44.94 189 PRO A N 1
ATOM 1399 C CA . PRO A 1 189 ? -25.687 17.621 -0.776 1.00 44.94 189 PRO A CA 1
ATOM 1400 C C . PRO A 1 189 ? -27.143 18.075 -0.903 1.00 44.94 189 PRO A C 1
ATOM 1402 O O . PRO A 1 189 ? -27.986 17.355 -1.448 1.00 44.94 189 PRO A O 1
ATOM 1405 N N . VAL A 1 190 ? -27.440 19.232 -0.315 1.00 51.31 190 VAL A N 1
ATOM 1406 C CA . VAL A 1 190 ? -28.707 19.929 -0.530 1.00 51.31 190 VAL A CA 1
ATOM 1407 C C . VAL A 1 190 ? -28.783 20.201 -2.031 1.00 51.31 190 VAL A C 1
ATOM 1409 O O . VAL A 1 190 ? -27.828 20.727 -2.603 1.00 51.31 190 VAL A O 1
ATOM 1412 N N . ARG A 1 191 ? -29.858 19.715 -2.657 1.00 54.03 191 ARG A N 1
ATOM 1413 C CA . ARG A 1 191 ? -30.161 19.958 -4.071 1.00 54.03 191 ARG A CA 1
ATOM 1414 C C . ARG A 1 191 ? -30.386 21.439 -4.333 1.00 54.03 191 ARG A C 1
ATOM 1416 O O . ARG A 1 191 ? -30.957 22.093 -3.433 1.00 54.03 191 ARG A O 1
#

InterPro domains:
  IPR005502 ADP-ribosylation/Crystallin J1 [PF03747] (6-184)
  IPR036705 ADP-ribosylation/Crystallin J1 superfamily [G3DSA:1.10.4080.10] (1-186)
  IPR036705 ADP-ribosylation/Crystallin J1 superfamily [SSF101478] (3-182)

Foldseek 3Di:
DLVVVLVVCVVVVCVVVVVDDPLNVVLNVCVVVVHDLVPDPQQDQFQPLQVPLLVLLVVDAPPDLVVSLVVSCVVSSSRHNALNNSLLNSLNSQLSNCVNVVHDLVVSLVCSLVSSQCSSVVDHDDPDDRLSVLLVVLQVLLVPAPADVRSLVCLCPPQNCDRGSSNNSSNVSSNVVRVVPDPDDDPDPDD

pLDDT: mean 89.71, std 12.81, range [39.25, 98.75]

Radius of gyration: 17.54 Å; chains: 1; bounding box: 47×36×47 Å

Secondary structure (DSSP, 8-state):
-HHHHHHHHHHHTTTTTT-S-HHHHHHHHHHHTT--GGG------BTTTGGG-HHHHHHS-TTSHHHHHHHHHHHHTTT--SHHHHHHHHHHHHHHHHHHTT--HHHHHHHHHHHHHHHHHHT--S-PPPHHHHHHHHHHHHHT-SHHHHHHHHIIIII--SSBHHHHHHHHHHHHHHHHT------PPP-